Protein AF-A0A2T2U3K7-F1 (afdb_monomer_lite)

Radius of gyration: 23.57 Å; chains: 1; bounding box: 59×36×54 Å

Structure (mmCIF, N/CA/C/O backbone):
data_AF-A0A2T2U3K7-F1
#
_entry.id   AF-A0A2T2U3K7-F1
#
loop_
_atom_site.group_PDB
_atom_site.id
_atom_site.type_symbol
_atom_site.label_atom_id
_atom_site.label_alt_id
_atom_site.label_comp_id
_atom_site.label_asym_id
_atom_site.label_entity_id
_atom_site.label_seq_id
_atom_site.pdbx_PDB_ins_code
_atom_site.Cartn_x
_atom_site.Cartn_y
_atom_site.Cartn_z
_atom_site.occupancy
_atom_site.B_iso_or_equiv
_atom_site.auth_seq_id
_atom_site.auth_comp_id
_atom_site.auth_asym_id
_atom_site.auth_atom_id
_atom_site.pdbx_PDB_model_num
ATOM 1 N N . LEU A 1 1 ? -21.590 4.792 -16.150 1.00 39.44 1 LEU A N 1
ATOM 2 C CA . LEU A 1 1 ? -22.001 4.786 -17.575 1.00 39.44 1 LEU A CA 1
ATOM 3 C C . LEU A 1 1 ? -20.859 5.430 -18.351 1.00 39.44 1 LEU A C 1
ATOM 5 O O . LEU A 1 1 ? -20.299 6.386 -17.841 1.00 39.44 1 LEU A O 1
ATOM 9 N N . LEU A 1 2 ? -20.439 4.874 -19.490 1.00 31.14 2 LEU A N 1
ATOM 10 C CA . LEU A 1 2 ? -19.362 5.453 -20.307 1.00 31.14 2 LEU A CA 1
ATOM 11 C C . LEU A 1 2 ? -19.985 6.358 -21.372 1.00 31.14 2 LEU A C 1
ATOM 13 O O . LEU A 1 2 ? -20.880 5.914 -22.090 1.00 31.14 2 LEU A O 1
ATOM 17 N N . SER A 1 3 ? -19.507 7.597 -21.491 1.00 40.53 3 SER A N 1
ATOM 18 C CA . SER A 1 3 ? -19.791 8.446 -22.651 1.00 40.53 3 SER A CA 1
ATOM 19 C C . SER A 1 3 ? -18.485 8.772 -23.378 1.00 40.53 3 SER A C 1
ATOM 21 O O . SER A 1 3 ? -17.455 9.019 -22.753 1.00 40.53 3 SER A O 1
ATOM 23 N N . SER A 1 4 ? -18.510 8.705 -24.711 1.00 33.16 4 SER A N 1
ATOM 24 C CA . SER A 1 4 ? -17.343 8.919 -25.571 1.00 33.16 4 SER A CA 1
ATOM 25 C C . SER A 1 4 ? -17.514 10.179 -26.419 1.00 33.16 4 SER A C 1
ATOM 27 O O . SER A 1 4 ? -18.551 10.348 -27.066 1.00 33.16 4 SER A O 1
ATOM 29 N N . ARG A 1 5 ? -16.473 11.013 -26.509 1.00 38.94 5 ARG A N 1
ATOM 30 C CA . ARG A 1 5 ? -16.310 12.021 -27.570 1.00 38.94 5 ARG A CA 1
ATOM 31 C C . ARG A 1 5 ? -14.968 11.815 -28.264 1.00 38.94 5 ARG A C 1
ATOM 33 O O . ARG A 1 5 ? -13.942 11.672 -27.611 1.00 38.94 5 ARG A O 1
ATOM 40 N N . VAL A 1 6 ? -14.987 11.811 -29.594 1.00 35.97 6 VAL A N 1
ATOM 41 C CA . VAL A 1 6 ? -13.791 11.631 -30.429 1.00 35.97 6 VAL A CA 1
ATOM 42 C C . VAL A 1 6 ? -12.807 12.778 -30.165 1.00 35.97 6 VAL A C 1
ATOM 44 O O . VAL A 1 6 ? -13.170 13.942 -30.322 1.00 35.97 6 VAL A O 1
ATOM 47 N N . GLY A 1 7 ? -11.581 12.445 -29.748 1.00 44.53 7 GLY A N 1
ATOM 48 C CA . GLY A 1 7 ? -10.489 13.399 -29.496 1.00 44.53 7 GLY A CA 1
ATOM 49 C C . GLY A 1 7 ? -10.197 13.722 -28.024 1.00 44.53 7 GLY A C 1
ATOM 50 O O . GLY A 1 7 ? -9.258 14.460 -27.750 1.00 44.53 7 GLY A O 1
ATOM 51 N N . SER A 1 8 ? -10.944 13.160 -27.075 1.00 37.38 8 SER A N 1
ATOM 52 C CA . SER A 1 8 ? -10.652 13.240 -25.640 1.00 37.38 8 SER A CA 1
ATOM 53 C C . SER A 1 8 ? -10.907 11.864 -25.031 1.00 37.38 8 SER A C 1
ATOM 55 O O . SER A 1 8 ? -11.892 11.220 -25.382 1.00 37.38 8 SER A O 1
ATOM 57 N N . GLY A 1 9 ? -9.986 11.374 -24.204 1.00 35.88 9 GLY A N 1
ATOM 58 C CA . GLY A 1 9 ? -10.024 10.018 -23.655 1.00 35.88 9 GLY A CA 1
ATOM 59 C C . GLY A 1 9 ? -11.311 9.677 -22.891 1.00 35.88 9 GLY A C 1
ATOM 60 O O . GLY A 1 9 ? -12.146 10.528 -22.589 1.00 35.88 9 GLY A O 1
ATOM 61 N N . TYR A 1 10 ? -11.463 8.392 -22.575 1.00 39.34 10 TYR A N 1
ATOM 62 C CA . TYR A 1 10 ? -12.586 7.884 -21.794 1.00 39.34 10 TYR A CA 1
ATOM 63 C C . TYR A 1 10 ? -12.448 8.305 -20.325 1.00 39.34 10 TYR A C 1
ATOM 65 O O . TYR A 1 10 ? -11.472 7.945 -19.667 1.00 39.34 10 TYR A O 1
ATOM 73 N N . THR A 1 11 ? -13.444 9.020 -19.801 1.00 44.28 11 THR A N 1
ATOM 74 C CA . THR A 1 11 ? -13.561 9.312 -18.366 1.00 44.28 11 THR A CA 1
ATOM 75 C C . THR A 1 11 ? -14.591 8.369 -17.755 1.00 44.28 11 THR A C 1
ATOM 77 O O . THR A 1 11 ? -15.723 8.274 -18.232 1.00 44.28 11 THR A O 1
ATOM 80 N N . VAL A 1 12 ? -14.202 7.652 -16.701 1.00 44.38 12 VAL A N 1
ATOM 81 C CA . VAL A 1 12 ? -15.125 6.844 -15.897 1.00 44.38 12 VAL A CA 1
ATOM 82 C C . VAL A 1 12 ? -15.944 7.797 -15.030 1.00 44.38 12 VAL A C 1
ATOM 84 O O . VAL A 1 12 ? -15.390 8.465 -14.163 1.00 44.38 12 VAL A O 1
ATOM 87 N N . GLU A 1 13 ? -17.253 7.881 -15.271 1.00 41.88 13 GLU A N 1
ATOM 88 C CA . GLU A 1 13 ? -18.149 8.630 -14.388 1.00 41.88 13 GLU A CA 1
ATOM 89 C C . GLU A 1 13 ? -18.380 7.864 -13.082 1.00 41.88 13 GLU A C 1
ATOM 91 O O . GLU A 1 13 ? -18.865 6.726 -13.072 1.00 41.88 13 GLU A O 1
ATOM 96 N N . GLU A 1 14 ? -18.020 8.525 -11.987 1.00 40.66 14 GLU A N 1
ATOM 97 C CA . GLU A 1 14 ? -18.212 8.094 -10.610 1.00 40.66 14 GLU A CA 1
ATOM 98 C C . GLU A 1 14 ? -19.713 7.947 -10.304 1.00 40.66 14 GLU A C 1
ATOM 100 O O . GLU A 1 14 ? -20.532 8.801 -10.652 1.00 40.66 14 GLU A O 1
ATOM 105 N N . ARG A 1 15 ? -20.106 6.835 -9.670 1.00 39.78 15 ARG A N 1
ATOM 106 C CA . ARG A 1 15 ? -21.488 6.642 -9.211 1.00 39.78 15 ARG A CA 1
ATOM 107 C C . ARG A 1 15 ? -21.758 7.646 -8.092 1.00 39.78 15 ARG A C 1
ATOM 109 O O . ARG A 1 15 ? -21.197 7.519 -7.008 1.00 39.78 15 ARG A O 1
ATOM 116 N N . SER A 1 16 ? -22.647 8.603 -8.336 1.00 51.03 16 SER A N 1
ATOM 117 C CA . SER A 1 16 ? -23.146 9.489 -7.290 1.00 51.03 16 SER A CA 1
ATOM 118 C C . SER A 1 16 ? -23.824 8.660 -6.182 1.00 51.03 16 SER A C 1
ATOM 120 O O . SER A 1 16 ? -24.652 7.791 -6.479 1.00 51.03 16 SER A O 1
ATOM 122 N N . PRO A 1 17 ? -23.466 8.867 -4.902 1.00 53.91 17 PRO A N 1
ATOM 123 C CA . PRO A 1 17 ? -24.062 8.124 -3.800 1.00 53.91 17 PRO A CA 1
ATOM 124 C C . PRO A 1 17 ? -25.567 8.410 -3.698 1.00 53.91 17 PRO A C 1
ATOM 126 O O . PRO A 1 17 ? -26.014 9.542 -3.881 1.00 53.91 17 PRO A O 1
ATOM 129 N N . LEU A 1 18 ? -26.350 7.368 -3.398 1.00 59.97 18 LEU A N 1
ATOM 130 C CA . LEU A 1 18 ? -27.809 7.454 -3.272 1.00 59.97 18 LEU A CA 1
ATOM 131 C C . LEU A 1 18 ? -28.222 8.494 -2.217 1.00 59.97 18 LEU A C 1
ATOM 133 O O . LEU A 1 18 ? -27.598 8.620 -1.154 1.00 59.97 18 LEU A O 1
ATOM 137 N N . ALA A 1 19 ? -29.324 9.197 -2.481 1.00 76.12 19 ALA A N 1
ATOM 138 C CA . ALA A 1 19 ? -29.905 10.148 -1.540 1.00 76.12 19 ALA A CA 1
ATOM 139 C C . ALA A 1 19 ? -30.237 9.467 -0.198 1.00 76.12 19 ALA A C 1
ATOM 141 O O . ALA A 1 19 ? -30.575 8.284 -0.148 1.00 76.12 19 ALA A O 1
ATOM 142 N N . LYS A 1 20 ? -30.155 10.217 0.912 1.00 73.44 20 LYS A N 1
ATOM 143 C CA . LYS A 1 20 ? -30.368 9.692 2.277 1.00 73.44 20 LYS A CA 1
ATOM 144 C C . LYS A 1 20 ? -31.666 8.888 2.397 1.00 73.44 20 LYS A C 1
ATOM 146 O O . LYS A 1 20 ? -31.631 7.785 2.926 1.00 73.44 20 LYS A O 1
ATOM 151 N N . SER A 1 21 ? -32.774 9.410 1.879 1.00 77.56 21 SER A N 1
ATOM 152 C CA . SER A 1 21 ? -34.079 8.744 1.949 1.00 77.56 21 SER A CA 1
ATOM 153 C C . SER A 1 21 ? -34.074 7.377 1.260 1.00 77.56 21 SER A C 1
ATOM 155 O O . SER A 1 21 ? -34.560 6.408 1.829 1.00 77.56 21 SER A O 1
ATOM 157 N N . GLU A 1 22 ? -33.437 7.274 0.093 1.00 75.25 22 GLU A N 1
ATOM 158 C CA . GLU A 1 22 ? -33.348 6.017 -0.655 1.00 75.25 22 GLU A CA 1
ATOM 159 C C . GLU A 1 22 ? -32.426 4.999 0.035 1.00 75.25 22 GLU A C 1
ATOM 161 O O . GLU A 1 22 ? -32.715 3.802 0.056 1.00 75.25 22 GLU A O 1
ATOM 166 N N . ARG A 1 23 ? -31.340 5.461 0.669 1.00 78.81 23 ARG A N 1
ATOM 167 C CA . ARG A 1 23 ? -30.484 4.595 1.497 1.00 78.81 23 ARG A CA 1
ATOM 168 C C . ARG A 1 23 ? -31.236 4.034 2.701 1.00 78.81 23 ARG A C 1
ATOM 170 O O . ARG A 1 23 ? -31.120 2.844 2.976 1.00 78.81 23 ARG A O 1
ATOM 177 N N . MET A 1 24 ? -32.016 4.869 3.386 1.00 84.50 24 MET A N 1
ATOM 178 C CA . MET A 1 24 ? -32.804 4.446 4.546 1.00 84.50 24 MET A CA 1
ATOM 179 C C . MET A 1 24 ? -33.891 3.441 4.161 1.00 84.50 24 MET A C 1
ATOM 181 O O . MET A 1 24 ? -34.082 2.456 4.865 1.00 84.50 24 MET A O 1
ATOM 185 N N . GLU A 1 25 ? -34.564 3.648 3.030 1.00 86.50 25 GLU A N 1
ATOM 186 C CA . GLU A 1 25 ? -35.597 2.732 2.540 1.00 86.50 25 GLU A CA 1
ATOM 187 C C . GLU A 1 25 ? -35.020 1.362 2.157 1.00 86.50 25 GLU A C 1
ATOM 189 O O . GLU A 1 25 ? -35.552 0.324 2.556 1.00 86.50 25 GLU A O 1
ATOM 194 N N . ARG A 1 26 ? -33.887 1.341 1.442 1.00 80.56 26 ARG A N 1
ATOM 195 C CA . ARG A 1 26 ? -33.188 0.089 1.113 1.00 80.56 26 ARG A CA 1
ATOM 196 C C . ARG A 1 26 ? -32.667 -0.617 2.363 1.00 80.56 26 ARG A C 1
ATOM 198 O O . ARG A 1 26 ? -32.812 -1.829 2.467 1.00 80.56 26 ARG A O 1
ATOM 205 N N . GLY A 1 27 ? -32.115 0.132 3.318 1.00 80.44 27 GLY A N 1
ATOM 206 C CA . GLY A 1 27 ? -31.658 -0.414 4.597 1.00 80.44 27 GLY A CA 1
ATOM 207 C C . GLY A 1 27 ? -32.798 -1.046 5.394 1.00 80.44 27 GLY A C 1
ATOM 208 O O . GLY A 1 27 ? -32.672 -2.179 5.848 1.00 80.44 27 GLY A O 1
ATOM 209 N N . ALA A 1 28 ? -33.944 -0.367 5.487 1.00 87.81 28 ALA A N 1
ATOM 210 C CA . ALA A 1 28 ? -35.126 -0.893 6.165 1.00 87.81 28 ALA A CA 1
ATOM 211 C C . ALA A 1 28 ? -35.635 -2.193 5.526 1.00 87.81 28 ALA A C 1
ATOM 213 O O . ALA A 1 28 ? -36.047 -3.103 6.243 1.00 87.81 28 ALA A O 1
ATOM 214 N N . ARG A 1 29 ? -35.569 -2.308 4.192 1.00 89.62 29 ARG A N 1
ATOM 215 C CA . ARG A 1 29 ? -35.938 -3.543 3.489 1.00 89.62 29 ARG A CA 1
ATOM 216 C C . ARG A 1 29 ? -35.023 -4.707 3.865 1.00 89.62 29 ARG A C 1
ATOM 218 O O . ARG A 1 29 ? -35.532 -5.764 4.214 1.00 89.62 29 ARG A O 1
ATOM 225 N N . VAL A 1 30 ? -33.708 -4.492 3.857 1.00 88.19 30 VAL A N 1
ATOM 226 C CA . VAL A 1 30 ? -32.730 -5.522 4.247 1.00 88.19 30 VAL A CA 1
ATOM 227 C C . VAL A 1 30 ? -32.950 -5.956 5.694 1.00 88.19 30 VAL A C 1
ATOM 229 O O . VAL A 1 30 ? -33.031 -7.146 5.966 1.00 88.19 30 VAL A O 1
ATOM 232 N N . VAL A 1 31 ? -33.128 -5.006 6.619 1.00 88.69 31 VAL A N 1
ATOM 233 C CA . VAL A 1 31 ? -33.411 -5.322 8.029 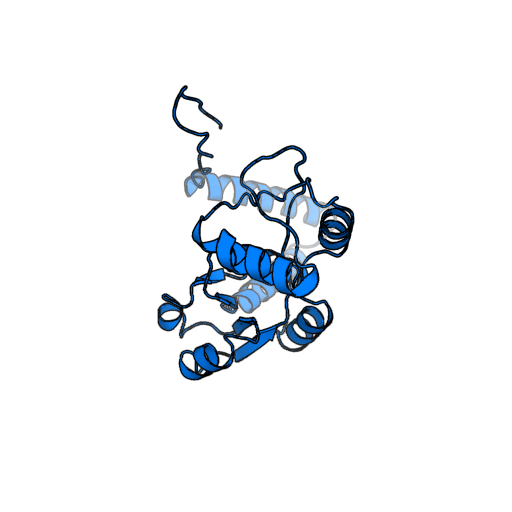1.00 88.69 31 VAL A CA 1
ATOM 234 C C . VAL A 1 31 ? -34.693 -6.143 8.163 1.00 88.69 31 VAL A C 1
ATOM 236 O O . VAL A 1 31 ? -34.718 -7.115 8.911 1.00 88.69 31 VAL A O 1
ATOM 239 N N . ASN A 1 32 ? -35.748 -5.793 7.424 1.00 90.19 32 ASN A N 1
ATOM 240 C CA . ASN A 1 32 ? -37.011 -6.524 7.460 1.00 90.19 32 ASN A CA 1
ATOM 241 C C . ASN A 1 32 ? -36.871 -7.962 6.932 1.00 90.19 32 ASN A C 1
ATOM 243 O O . ASN A 1 32 ? -37.349 -8.891 7.577 1.00 90.19 32 ASN A O 1
ATOM 247 N N . GLU A 1 33 ? -36.189 -8.151 5.800 1.00 92.12 33 GLU A N 1
ATOM 248 C CA . GLU A 1 33 ? -35.922 -9.476 5.226 1.00 92.12 33 GLU A CA 1
ATOM 249 C C . GLU A 1 33 ? -35.107 -10.345 6.192 1.00 92.12 33 GLU A C 1
ATOM 251 O O . GLU A 1 33 ? -35.466 -11.496 6.443 1.00 92.12 33 GLU A O 1
ATOM 256 N N . THR A 1 34 ? -34.067 -9.780 6.806 1.00 91.12 34 THR A N 1
ATOM 257 C CA . THR A 1 34 ? -33.254 -10.477 7.809 1.00 91.12 34 THR A CA 1
ATOM 258 C C . THR A 1 34 ? -34.074 -10.841 9.047 1.00 91.12 34 THR A C 1
ATOM 260 O O . THR A 1 34 ? -33.996 -11.973 9.513 1.00 91.12 34 THR A O 1
ATOM 263 N N . LEU A 1 35 ? -34.915 -9.935 9.561 1.00 89.94 35 LEU A N 1
ATOM 264 C CA . LEU A 1 35 ? -35.801 -10.233 10.695 1.00 89.94 35 LEU A CA 1
ATOM 265 C C . LEU A 1 35 ? -36.747 -11.398 10.381 1.00 89.94 35 LEU A C 1
ATOM 267 O O . LEU A 1 35 ? -36.896 -12.299 11.202 1.00 89.94 35 LEU A O 1
ATOM 271 N N . GLN A 1 36 ? -37.336 -11.433 9.182 1.00 91.50 36 GLN A N 1
ATOM 272 C CA . GLN A 1 36 ? -38.189 -12.549 8.762 1.00 91.50 36 GLN A CA 1
ATOM 273 C C . GLN A 1 36 ? -37.421 -13.876 8.702 1.00 91.50 36 GLN A C 1
ATOM 275 O O . GLN A 1 36 ? -37.960 -14.911 9.093 1.00 91.50 36 GLN A O 1
ATOM 280 N N . GLN A 1 37 ? -36.165 -13.857 8.251 1.00 91.88 37 GLN A N 1
ATOM 281 C CA . GLN A 1 37 ? -35.310 -15.047 8.234 1.00 91.88 37 GLN A CA 1
ATOM 282 C C . GLN A 1 37 ? -34.981 -15.537 9.648 1.00 91.88 37 GLN A C 1
ATOM 284 O O . GLN A 1 37 ? -35.078 -16.733 9.904 1.00 91.88 37 GLN A O 1
ATOM 289 N N . LEU A 1 38 ? -34.651 -14.633 10.574 1.00 90.88 38 LEU A N 1
ATOM 290 C CA . LEU A 1 38 ? -34.355 -14.978 11.969 1.00 90.88 38 LEU A CA 1
ATOM 291 C C . LEU A 1 38 ? -35.581 -15.568 12.680 1.00 90.88 38 LEU A C 1
ATOM 293 O O . LEU A 1 38 ? -35.478 -16.605 13.333 1.00 90.88 38 LEU A O 1
ATOM 297 N N . VAL A 1 39 ? -36.762 -14.982 12.472 1.00 90.56 39 VAL A N 1
ATOM 298 C CA . VAL A 1 39 ? -38.032 -15.555 12.951 1.00 90.56 39 VAL A CA 1
ATOM 299 C C . VAL A 1 39 ? -38.272 -16.937 12.330 1.00 90.56 39 VAL A C 1
ATOM 301 O O . VAL A 1 39 ? -38.680 -17.866 13.023 1.00 90.56 39 VAL A O 1
ATOM 304 N N . GLY A 1 40 ? -37.964 -17.111 11.041 1.00 91.25 40 GLY A N 1
ATOM 305 C CA . GLY A 1 40 ? -38.043 -18.400 10.347 1.00 91.25 40 GLY A CA 1
ATOM 306 C C . GLY A 1 40 ? -37.099 -19.476 10.901 1.00 91.25 40 GLY A C 1
ATOM 307 O O . GLY A 1 40 ? -37.391 -20.663 10.767 1.00 91.25 40 GLY A O 1
ATOM 308 N N . LEU A 1 41 ? -36.007 -19.078 11.561 1.00 91.88 41 LEU A N 1
ATOM 309 C CA . LEU A 1 41 ? -35.089 -19.968 12.281 1.00 91.88 41 LEU A CA 1
ATOM 310 C C . LEU A 1 41 ? -35.576 -20.322 13.697 1.00 91.88 41 LEU A C 1
ATOM 312 O O . LEU A 1 41 ? -34.945 -21.135 14.368 1.00 91.88 41 LEU A O 1
ATOM 316 N N . GLY A 1 42 ? -36.702 -19.756 14.142 1.00 90.75 42 GLY A N 1
ATOM 317 C CA . GLY A 1 42 ? -37.295 -20.025 15.452 1.00 90.75 42 GLY A CA 1
ATOM 318 C C . GLY A 1 42 ? -36.698 -19.209 16.600 1.00 90.75 42 GLY A C 1
ATOM 319 O O . GLY A 1 42 ? -36.920 -19.569 17.753 1.00 90.75 42 GLY A O 1
ATOM 320 N N . LEU A 1 43 ? -35.959 -18.134 16.302 1.00 92.62 43 LEU A N 1
ATOM 321 C CA . LEU A 1 43 ? -35.431 -17.222 17.317 1.00 92.62 43 LEU A CA 1
ATOM 322 C C . LEU A 1 43 ? -36.566 -16.419 17.963 1.00 92.62 43 LEU A C 1
ATOM 324 O O . LEU A 1 43 ? -37.455 -15.910 17.277 1.00 92.62 43 LEU A O 1
ATOM 328 N N . SER A 1 44 ? -36.516 -16.285 19.285 1.00 93.75 44 SER A N 1
ATOM 329 C CA . SER A 1 44 ? -37.399 -15.399 20.043 1.00 93.75 44 SER A CA 1
ATOM 330 C C . SER A 1 44 ? -36.973 -13.934 19.926 1.00 93.75 44 SER A C 1
ATOM 332 O O . SER A 1 44 ? -35.811 -13.633 19.654 1.00 93.75 44 SER A O 1
ATOM 334 N N . ASP A 1 45 ? -37.895 -13.010 20.203 1.00 90.44 45 ASP A N 1
ATOM 335 C CA . ASP A 1 45 ? -37.622 -11.566 20.152 1.00 90.44 45 ASP A CA 1
ATOM 336 C C . ASP A 1 45 ? -36.410 -11.162 21.013 1.00 90.44 45 ASP A C 1
ATOM 338 O O . ASP A 1 45 ? -35.599 -10.344 20.588 1.00 90.44 45 ASP A O 1
ATOM 342 N N . ALA A 1 46 ? -36.236 -11.788 22.185 1.00 91.94 46 ALA A N 1
ATOM 343 C CA . ALA A 1 46 ? -35.106 -11.527 23.078 1.00 91.94 46 ALA A CA 1
ATOM 344 C C . ALA A 1 46 ? -33.765 -12.045 22.523 1.00 91.94 46 ALA A C 1
ATOM 346 O O . ALA A 1 46 ? -32.728 -11.411 22.711 1.00 91.94 46 ALA A O 1
ATOM 347 N N . GLU A 1 47 ? -33.763 -13.184 21.823 1.00 89.50 47 GLU A N 1
ATOM 348 C CA . GLU A 1 47 ? -32.560 -13.715 21.167 1.00 89.50 47 GLU A CA 1
ATOM 349 C C . GLU A 1 47 ? -32.190 -12.880 19.939 1.00 89.50 47 GLU A C 1
ATOM 351 O O . GLU A 1 47 ? -31.012 -12.605 19.713 1.00 89.50 47 GLU A O 1
ATOM 356 N N . ILE A 1 48 ? -33.190 -12.422 19.181 1.00 91.38 48 ILE A N 1
ATOM 357 C CA . ILE A 1 48 ? -32.995 -11.486 18.071 1.00 91.38 48 ILE A CA 1
ATOM 358 C C . ILE A 1 48 ? -32.397 -10.180 18.604 1.00 91.38 48 ILE A C 1
ATOM 360 O O . ILE A 1 48 ? -31.377 -9.730 18.089 1.00 91.38 48 ILE A O 1
ATOM 364 N N . GLU A 1 49 ? -32.970 -9.594 19.655 1.00 90.69 49 GLU A N 1
ATOM 365 C CA . GLU A 1 49 ? -32.450 -8.371 20.278 1.00 90.69 49 GLU A CA 1
ATOM 366 C C . GLU A 1 49 ? -31.014 -8.554 20.790 1.00 90.69 49 GLU A C 1
ATOM 368 O O . GLU A 1 49 ? -30.157 -7.711 20.522 1.00 90.69 49 GLU A O 1
ATOM 373 N N . SER A 1 50 ? -30.713 -9.685 21.436 1.00 89.38 50 SER A N 1
ATOM 374 C CA . SER A 1 50 ? -29.354 -10.019 21.878 1.00 89.38 50 SER A CA 1
ATOM 375 C C . SER A 1 50 ? -28.367 -10.105 20.710 1.00 89.38 50 SER A C 1
ATOM 377 O O . SER A 1 50 ? -27.265 -9.569 20.809 1.00 89.38 50 SER A O 1
ATOM 379 N N . LEU A 1 51 ? -28.749 -10.735 19.594 1.00 87.69 51 LEU A N 1
ATOM 380 C CA . LEU A 1 51 ? -27.913 -10.814 18.392 1.00 87.69 51 LEU A CA 1
ATOM 381 C C . LEU A 1 51 ? -27.689 -9.432 17.775 1.00 87.69 51 LEU A C 1
ATOM 383 O O . LEU A 1 51 ? -26.565 -9.101 17.406 1.00 87.69 51 LEU A O 1
ATOM 387 N N . PHE A 1 52 ? -28.727 -8.597 17.691 1.00 87.06 52 PHE A N 1
ATOM 388 C CA . PHE A 1 52 ? -28.584 -7.220 17.214 1.00 87.06 52 PHE A CA 1
ATOM 389 C C . PHE A 1 52 ? -27.649 -6.410 18.109 1.00 87.06 52 PHE A C 1
ATOM 391 O O . PHE A 1 52 ? -26.813 -5.672 17.592 1.00 87.06 52 PHE A O 1
ATOM 398 N N . GLN A 1 53 ? -27.745 -6.571 19.429 1.00 85.31 53 GLN A N 1
ATOM 399 C CA . GLN A 1 53 ? -26.880 -5.882 20.377 1.00 85.31 53 GLN A CA 1
ATOM 400 C C . GLN A 1 53 ? -25.427 -6.366 20.290 1.00 85.31 53 GLN A C 1
ATOM 402 O O . GLN A 1 53 ? -24.506 -5.554 20.363 1.00 85.31 53 GLN A O 1
ATOM 407 N N . GLU A 1 54 ? -25.201 -7.664 20.091 1.00 80.38 54 GLU A N 1
ATOM 408 C CA . GLU A 1 54 ? -23.869 -8.231 19.865 1.00 80.38 54 GLU A CA 1
ATOM 409 C C . GLU A 1 54 ? -23.253 -7.704 18.561 1.00 80.38 54 GLU A C 1
ATOM 411 O O . GLU A 1 54 ? -22.125 -7.214 18.566 1.00 80.38 54 GLU A O 1
ATOM 416 N N . GLN A 1 55 ? -24.013 -7.698 17.461 1.00 78.88 55 GLN A N 1
ATOM 417 C CA . GLN A 1 55 ? -23.554 -7.135 16.188 1.00 78.88 55 GLN A CA 1
ATOM 418 C C . GLN A 1 55 ? -23.320 -5.620 16.278 1.00 78.88 55 GLN A C 1
ATOM 420 O O . GLN A 1 55 ? -22.331 -5.123 15.745 1.00 78.88 55 GLN A O 1
ATOM 425 N N . ALA A 1 56 ? -24.170 -4.879 16.993 1.00 76.19 56 ALA A N 1
ATOM 426 C CA . ALA A 1 56 ? -23.967 -3.455 17.256 1.00 76.19 56 ALA A CA 1
ATOM 427 C C . ALA A 1 56 ? -22.708 -3.208 18.097 1.00 76.19 56 ALA A C 1
ATOM 429 O O . ALA A 1 56 ? -21.944 -2.300 17.799 1.00 76.19 56 ALA A O 1
ATOM 430 N N . THR A 1 57 ? -22.435 -4.066 19.082 1.00 69.88 57 THR A N 1
ATOM 431 C CA . THR A 1 57 ? -21.213 -3.996 19.890 1.00 69.88 57 THR A CA 1
ATOM 432 C C . THR A 1 57 ? -19.971 -4.269 19.038 1.00 69.88 57 THR A C 1
ATOM 434 O O . THR A 1 57 ? -18.974 -3.567 19.189 1.00 69.88 57 THR A O 1
ATOM 437 N N . LEU A 1 58 ? -20.014 -5.230 18.109 1.00 62.25 58 LEU A N 1
ATOM 438 C CA . LEU A 1 58 ? -18.927 -5.460 17.146 1.00 62.25 58 LEU A CA 1
ATOM 439 C C . LEU A 1 58 ? -18.706 -4.244 16.233 1.00 62.25 58 LEU A C 1
ATOM 441 O O . LEU A 1 58 ? -17.563 -3.878 15.967 1.00 62.25 58 LEU A O 1
ATOM 445 N N . LEU A 1 59 ? -19.782 -3.583 15.803 1.00 63.72 59 LEU A N 1
ATOM 446 C CA . LEU A 1 59 ? -19.711 -2.349 15.016 1.00 63.72 59 LEU A CA 1
ATOM 447 C C . LEU A 1 59 ? -19.176 -1.158 15.832 1.00 63.72 59 LEU A C 1
ATOM 449 O O . LEU A 1 59 ? -18.417 -0.354 15.296 1.00 63.72 59 LEU A O 1
ATOM 453 N N . ASP A 1 60 ? -19.501 -1.068 17.122 1.00 53.88 60 ASP A N 1
ATOM 454 C CA . ASP A 1 60 ? -18.981 -0.034 18.025 1.00 53.88 60 ASP A CA 1
ATOM 455 C C . ASP A 1 60 ? -17.483 -0.230 18.319 1.00 53.88 60 ASP A C 1
ATOM 457 O O . ASP A 1 60 ? -16.729 0.743 18.369 1.00 53.88 60 ASP A O 1
ATOM 461 N N . HIS A 1 61 ? -17.010 -1.477 18.443 1.00 52.66 61 HIS A N 1
ATOM 462 C CA . HIS A 1 61 ? -15.574 -1.780 18.566 1.00 52.66 61 HIS A CA 1
ATOM 463 C C . HIS A 1 61 ? -14.811 -1.584 17.245 1.00 52.66 61 HIS A C 1
ATOM 465 O O . HIS A 1 61 ? -13.613 -1.310 17.271 1.00 52.66 61 HIS A O 1
ATOM 471 N N . ALA A 1 62 ? -15.497 -1.638 16.099 1.00 49.03 62 ALA A N 1
ATOM 472 C CA . ALA A 1 62 ? -14.957 -1.217 14.806 1.00 49.03 62 ALA A CA 1
ATOM 473 C C . ALA A 1 62 ? -14.868 0.322 14.653 1.00 49.03 62 ALA A C 1
ATOM 475 O O . ALA A 1 62 ? -14.328 0.814 13.665 1.00 49.03 62 ALA A O 1
ATOM 476 N N . GLY A 1 63 ? -15.357 1.100 15.630 1.00 46.97 63 GLY A N 1
ATOM 477 C CA . GLY A 1 63 ? -15.433 2.567 15.596 1.00 46.97 63 GLY A CA 1
ATOM 478 C C . GLY A 1 63 ? -14.107 3.329 15.740 1.00 46.97 63 GLY A C 1
ATOM 479 O O . GLY A 1 63 ? -14.103 4.557 15.660 1.00 46.97 63 GLY A O 1
ATOM 480 N N . LEU A 1 64 ? -12.980 2.637 15.919 1.00 53.88 64 LEU A N 1
ATOM 481 C CA . LEU A 1 64 ? -11.633 3.198 15.770 1.00 53.88 64 LEU A CA 1
ATOM 482 C C . LEU A 1 64 ? -10.952 2.509 14.583 1.00 53.88 64 LEU A C 1
ATOM 484 O O . LEU A 1 64 ? -9.971 1.784 14.755 1.00 53.88 64 LEU A O 1
ATOM 488 N N . GLU A 1 65 ? -11.495 2.690 13.373 1.00 68.06 65 GLU A N 1
ATOM 489 C CA . GLU A 1 65 ? -10.765 2.320 12.159 1.00 68.06 65 GLU A CA 1
ATOM 490 C C . GLU A 1 65 ? -9.427 3.054 12.179 1.00 68.06 65 GLU A C 1
ATOM 492 O O . GLU A 1 65 ? -9.360 4.281 12.070 1.00 68.06 65 GLU A O 1
ATOM 497 N N . ARG A 1 66 ? -8.356 2.283 12.366 1.00 82.31 66 ARG A N 1
ATOM 498 C CA . ARG A 1 66 ? -7.009 2.825 12.338 1.00 82.31 66 ARG A CA 1
ATOM 499 C C . ARG A 1 66 ? -6.759 3.429 10.966 1.00 82.31 66 ARG A C 1
ATOM 501 O O . ARG A 1 66 ? -7.088 2.836 9.939 1.00 82.31 66 ARG A O 1
ATOM 508 N N . LYS A 1 67 ? -6.152 4.604 10.935 1.00 91.69 67 LYS A N 1
ATOM 509 C CA . LYS A 1 67 ? -5.732 5.266 9.710 1.00 91.69 67 LYS A CA 1
ATOM 510 C C . LYS A 1 67 ? -4.405 4.664 9.256 1.00 91.69 67 LYS A C 1
ATOM 512 O O . LYS A 1 67 ? -3.347 4.998 9.786 1.00 91.69 67 LYS A O 1
ATOM 517 N N . LEU A 1 68 ? -4.476 3.780 8.262 1.00 95.25 68 LEU A N 1
ATOM 518 C CA . LEU A 1 68 ? -3.320 3.161 7.613 1.00 95.25 68 LEU A CA 1
ATOM 519 C C . LEU A 1 68 ? -2.951 3.951 6.352 1.00 95.25 68 LEU A C 1
ATOM 521 O O . LEU A 1 68 ? -3.813 4.226 5.510 1.00 95.25 68 LEU A O 1
ATOM 525 N N . ILE A 1 69 ? -1.672 4.285 6.188 1.00 97.38 69 ILE A N 1
ATOM 526 C CA . ILE A 1 69 ? -1.164 4.970 4.993 1.00 97.38 69 ILE A CA 1
ATOM 527 C C . ILE A 1 69 ? 0.013 4.215 4.365 1.00 97.38 69 ILE A C 1
ATOM 529 O O . ILE A 1 69 ? 0.817 3.604 5.062 1.00 97.38 69 ILE A O 1
ATOM 533 N N . THR A 1 70 ? 0.152 4.298 3.044 1.00 98.00 70 THR A N 1
ATOM 534 C CA . THR A 1 70 ? 1.384 3.935 2.329 1.00 98.00 70 THR A CA 1
ATOM 535 C C . THR A 1 70 ? 2.041 5.204 1.818 1.00 98.00 70 THR A C 1
ATOM 537 O O . THR A 1 70 ? 1.391 5.989 1.130 1.00 98.00 70 THR A O 1
ATOM 540 N N . VAL A 1 71 ? 3.321 5.401 2.128 1.00 97.94 71 VAL A N 1
ATOM 541 C CA . VAL A 1 71 ? 4.051 6.632 1.824 1.00 97.94 71 VAL A CA 1
ATOM 542 C C . VAL A 1 71 ? 5.203 6.359 0.862 1.00 97.94 71 VAL A C 1
ATOM 544 O O . VAL A 1 71 ? 6.005 5.454 1.076 1.00 97.94 71 VAL A O 1
ATOM 547 N N . GLY A 1 72 ? 5.311 7.168 -0.189 1.00 96.38 72 GLY A N 1
ATOM 548 C CA . GLY A 1 72 ? 6.411 7.091 -1.152 1.00 96.38 72 GLY A CA 1
ATOM 549 C C . GLY A 1 72 ? 6.389 8.240 -2.166 1.00 96.38 72 GLY A C 1
ATOM 550 O O . GLY A 1 72 ? 5.487 9.078 -2.130 1.00 96.38 72 GLY A O 1
ATOM 551 N N . PRO A 1 73 ? 7.392 8.358 -3.045 1.00 92.88 73 PRO A N 1
ATOM 552 C CA . PRO A 1 73 ? 7.546 9.524 -3.923 1.00 92.88 73 PRO A CA 1
ATOM 553 C C . PRO A 1 73 ? 6.556 9.581 -5.093 1.00 92.88 73 PRO A C 1
ATOM 555 O O . PRO A 1 73 ? 6.283 10.674 -5.581 1.00 92.88 73 PRO A O 1
ATOM 558 N N . HIS A 1 74 ? 6.033 8.436 -5.545 1.00 93.69 74 HIS A N 1
ATOM 559 C CA . HIS A 1 74 ? 5.270 8.330 -6.792 1.00 93.69 74 HIS A CA 1
ATOM 560 C C . HIS A 1 74 ? 3.862 7.795 -6.539 1.00 93.69 74 HIS A C 1
ATOM 562 O O . HIS A 1 74 ? 3.698 6.677 -6.050 1.00 93.69 74 HIS A O 1
ATOM 568 N N . ASP A 1 75 ? 2.843 8.563 -6.931 1.00 90.69 75 ASP A N 1
ATOM 569 C CA . ASP A 1 75 ? 1.432 8.239 -6.677 1.00 90.69 75 ASP A CA 1
ATOM 570 C C . ASP A 1 75 ? 1.012 6.880 -7.252 1.00 90.69 75 ASP A C 1
ATOM 572 O O . ASP A 1 75 ? 0.215 6.161 -6.646 1.00 90.69 75 ASP A O 1
ATOM 576 N N . GLU A 1 76 ? 1.535 6.521 -8.426 1.00 89.50 76 GLU A N 1
ATOM 577 C CA . GLU A 1 76 ? 1.239 5.241 -9.071 1.00 89.50 76 GLU A CA 1
ATOM 578 C C . GLU A 1 76 ? 1.750 4.065 -8.242 1.00 89.50 76 GLU A C 1
ATOM 580 O O . GLU A 1 76 ? 0.976 3.169 -7.907 1.00 89.50 76 GLU A O 1
ATOM 585 N N . LEU A 1 77 ? 3.025 4.112 -7.842 1.00 93.31 77 LEU A N 1
ATOM 586 C CA . LEU A 1 77 ? 3.663 3.055 -7.056 1.00 93.31 77 LEU A CA 1
ATOM 587 C C . LEU A 1 77 ? 3.054 2.951 -5.659 1.00 93.31 77 LEU A C 1
ATOM 589 O O . LEU A 1 77 ? 2.805 1.846 -5.177 1.00 93.31 77 LEU A O 1
ATOM 593 N N . ASN A 1 78 ? 2.755 4.092 -5.034 1.00 95.25 78 ASN A N 1
ATOM 594 C CA . ASN A 1 78 ? 2.101 4.135 -3.729 1.00 95.25 78 ASN A CA 1
ATOM 595 C C . ASN A 1 78 ? 0.746 3.432 -3.779 1.00 95.25 78 ASN A C 1
ATOM 597 O O . ASN A 1 78 ? 0.439 2.642 -2.892 1.00 95.25 78 ASN A O 1
ATOM 601 N N . ARG A 1 79 ? -0.048 3.678 -4.830 1.00 94.75 79 ARG A N 1
ATOM 602 C CA . ARG A 1 79 ? -1.348 3.023 -5.020 1.00 94.75 79 ARG A CA 1
ATOM 603 C C . ARG A 1 79 ? -1.198 1.518 -5.218 1.00 94.75 79 ARG A C 1
ATOM 605 O O . ARG A 1 79 ? -1.903 0.758 -4.572 1.00 94.75 79 ARG A O 1
ATOM 612 N N . MET A 1 80 ? -0.240 1.086 -6.036 1.00 93.88 80 MET A N 1
ATOM 613 C CA . MET A 1 80 ? 0.022 -0.342 -6.261 1.00 93.88 80 MET A CA 1
ATOM 614 C C . MET A 1 80 ? 0.418 -1.071 -4.973 1.00 93.88 80 MET A C 1
ATOM 616 O O . MET A 1 80 ? -0.014 -2.202 -4.751 1.00 93.88 80 MET A O 1
ATOM 620 N N . CYS A 1 81 ? 1.233 -0.437 -4.126 1.00 95.62 81 CYS A N 1
ATOM 621 C CA . CYS A 1 81 ? 1.631 -0.999 -2.837 1.00 95.62 81 CYS A CA 1
ATOM 622 C C . CYS A 1 81 ? 0.468 -0.984 -1.834 1.00 95.62 81 CYS A C 1
ATOM 624 O O . CYS A 1 81 ? 0.241 -1.987 -1.163 1.00 95.62 81 CYS A O 1
ATOM 626 N N . ALA A 1 82 ? -0.296 0.113 -1.771 1.00 96.19 82 ALA A N 1
ATOM 627 C CA . ALA A 1 82 ? -1.468 0.239 -0.908 1.00 96.19 82 ALA A CA 1
ATOM 628 C C . ALA A 1 82 ? -2.542 -0.809 -1.239 1.00 96.19 82 ALA A C 1
ATOM 630 O O . ALA A 1 82 ? -3.090 -1.416 -0.326 1.00 96.19 82 ALA A O 1
ATOM 631 N N . ASP A 1 83 ? -2.791 -1.083 -2.523 1.00 94.88 83 ASP A N 1
ATOM 632 C CA . ASP A 1 83 ? -3.743 -2.111 -2.955 1.00 94.88 83 ASP A CA 1
ATOM 633 C C . ASP A 1 83 ? -3.301 -3.517 -2.508 1.00 94.88 83 ASP A C 1
ATOM 635 O O . ASP A 1 83 ? -4.116 -4.313 -2.036 1.00 94.88 83 ASP A O 1
ATOM 639 N N . GLN A 1 84 ? -2.006 -3.832 -2.628 1.00 95.06 84 GLN A N 1
ATOM 640 C CA . GLN A 1 84 ? -1.451 -5.130 -2.222 1.00 95.06 84 GLN A CA 1
ATOM 641 C C . GLN A 1 84 ? -1.481 -5.324 -0.711 1.00 95.06 84 GLN A C 1
ATOM 643 O O . GLN A 1 84 ? -1.999 -6.331 -0.230 1.00 95.06 84 GLN A O 1
ATOM 648 N N . LEU A 1 85 ? -0.961 -4.347 0.032 1.00 94.12 85 LEU A N 1
ATOM 649 C CA . LEU A 1 85 ? -0.979 -4.362 1.490 1.00 94.12 85 LEU A CA 1
ATOM 650 C C . LEU A 1 85 ? -2.422 -4.369 2.007 1.00 94.12 85 LEU A C 1
ATOM 652 O O . LEU A 1 85 ? -2.742 -5.130 2.909 1.00 94.12 85 LEU A O 1
ATOM 656 N N . GLY A 1 86 ? -3.319 -3.591 1.399 1.00 90.44 86 GLY A N 1
ATOM 657 C CA . GLY A 1 86 ? -4.722 -3.531 1.797 1.00 90.44 86 GLY A CA 1
ATOM 658 C C . GLY A 1 86 ? -5.454 -4.847 1.553 1.00 90.44 86 GLY A C 1
ATOM 659 O O . GLY A 1 86 ? -6.234 -5.287 2.395 1.00 90.44 86 GLY A O 1
ATOM 660 N N . THR A 1 87 ? -5.139 -5.529 0.448 1.00 89.88 87 THR A N 1
ATOM 661 C CA . THR A 1 87 ? -5.647 -6.881 0.171 1.00 89.88 87 THR A CA 1
ATOM 662 C C . THR A 1 87 ? -5.134 -7.889 1.199 1.00 89.88 87 THR A C 1
ATOM 664 O O . THR A 1 87 ? -5.921 -8.676 1.719 1.00 89.88 87 THR A O 1
ATOM 667 N N . ALA A 1 88 ? -3.836 -7.860 1.512 1.00 88.31 88 ALA A N 1
ATOM 668 C CA . ALA A 1 88 ? -3.224 -8.790 2.460 1.00 88.31 88 ALA A CA 1
ATOM 669 C C . ALA A 1 88 ? -3.732 -8.588 3.897 1.00 88.31 88 ALA A C 1
ATOM 671 O O . ALA A 1 88 ? -4.043 -9.557 4.582 1.00 88.31 88 ALA A O 1
ATOM 672 N N . LEU A 1 89 ? -3.870 -7.333 4.327 1.00 86.94 89 LEU A N 1
ATOM 673 C CA . LEU A 1 89 ? -4.338 -6.963 5.665 1.00 86.94 89 LEU A CA 1
ATOM 674 C C . LEU A 1 89 ? -5.865 -6.928 5.790 1.00 86.94 89 LEU A C 1
ATOM 676 O O . LEU A 1 89 ? -6.373 -6.729 6.889 1.00 86.94 89 LEU A O 1
ATOM 680 N N . GLN A 1 90 ? -6.593 -7.067 4.677 1.00 86.00 90 GLN A N 1
ATOM 681 C CA . GLN A 1 90 ? -8.045 -6.870 4.597 1.00 86.00 90 GLN A CA 1
ATOM 682 C C . GLN A 1 90 ? -8.498 -5.512 5.169 1.00 86.00 90 GLN A C 1
ATOM 684 O O . GLN A 1 90 ? -9.544 -5.401 5.807 1.00 86.00 90 GLN A O 1
ATOM 689 N N . LYS A 1 91 ? -7.700 -4.461 4.942 1.00 88.12 91 LYS A N 1
ATOM 690 C CA . LYS A 1 91 ? -7.919 -3.098 5.454 1.00 88.12 91 LYS A CA 1
ATOM 691 C C . LYS A 1 91 ? -7.742 -2.068 4.344 1.00 88.12 91 LYS A C 1
ATOM 693 O O . LYS A 1 91 ? -6.998 -2.278 3.389 1.00 88.12 91 LYS A O 1
ATOM 698 N N . THR A 1 92 ? -8.399 -0.920 4.486 1.00 90.69 92 THR A N 1
ATOM 699 C CA . THR A 1 92 ? -8.176 0.211 3.578 1.00 90.69 92 THR A CA 1
ATOM 700 C C . THR A 1 92 ? -6.855 0.886 3.920 1.00 90.69 92 THR A C 1
ATOM 702 O O . THR A 1 92 ? -6.639 1.282 5.063 1.00 90.69 92 THR A O 1
ATOM 705 N N . ILE A 1 93 ? -5.990 1.057 2.923 1.00 95.00 93 ILE A N 1
ATOM 706 C CA . ILE A 1 93 ? -4.722 1.770 3.071 1.00 95.00 93 ILE A CA 1
ATOM 707 C C . ILE A 1 93 ? -4.715 2.951 2.111 1.00 95.00 93 ILE A C 1
ATOM 709 O O . ILE A 1 93 ? -4.955 2.801 0.913 1.00 95.00 93 ILE A O 1
ATOM 713 N N . LEU A 1 94 ? -4.456 4.144 2.639 1.00 96.38 94 LEU A N 1
ATOM 714 C CA . LEU A 1 94 ? -4.444 5.373 1.855 1.00 96.38 94 LEU A CA 1
ATOM 715 C C . LEU A 1 94 ? -3.057 5.582 1.222 1.00 96.38 94 LEU A C 1
ATOM 717 O O . LEU A 1 94 ? -2.079 5.722 1.958 1.00 96.38 94 LEU A O 1
ATOM 721 N N . PRO A 1 95 ? -2.934 5.658 -0.114 1.00 96.94 95 PRO A N 1
ATOM 722 C CA . PRO A 1 95 ? -1.677 6.035 -0.748 1.00 96.94 95 PRO A CA 1
ATOM 723 C C . PRO A 1 95 ? -1.429 7.540 -0.575 1.00 96.94 95 PRO A C 1
ATOM 725 O O . PRO A 1 95 ? -2.279 8.361 -0.923 1.00 96.94 95 PRO A O 1
ATOM 728 N N . VAL A 1 96 ? -0.258 7.907 -0.056 1.00 96.81 96 VAL A N 1
ATOM 729 C CA . VAL A 1 96 ? 0.122 9.287 0.272 1.00 96.81 96 VAL A CA 1
ATOM 730 C C . VAL A 1 96 ? 1.499 9.601 -0.329 1.00 96.81 96 VAL A C 1
ATOM 732 O O . VAL A 1 96 ? 2.473 8.916 -0.019 1.00 96.81 96 VAL A O 1
ATOM 735 N N . PRO A 1 97 ? 1.638 10.632 -1.179 1.00 95.50 97 PRO A N 1
ATOM 736 C CA . PRO A 1 97 ? 2.951 11.047 -1.657 1.00 95.50 97 PRO A CA 1
ATOM 737 C C . PRO A 1 97 ? 3.787 11.654 -0.523 1.00 95.50 97 PRO A C 1
ATOM 739 O O . PRO A 1 97 ? 3.245 12.331 0.354 1.00 95.50 97 PRO A O 1
ATOM 742 N N . LEU A 1 98 ? 5.115 11.490 -0.569 1.00 94.69 98 LEU A N 1
ATOM 743 C CA . LEU A 1 98 ? 6.038 12.044 0.441 1.00 94.69 98 LEU A CA 1
ATOM 744 C C . LEU A 1 98 ? 5.790 13.542 0.692 1.00 94.69 98 LEU A C 1
ATOM 746 O O . LEU A 1 98 ? 5.771 13.992 1.833 1.00 94.69 98 LEU A O 1
ATOM 750 N N . SER A 1 99 ? 5.509 14.307 -0.366 1.00 93.38 99 SER A N 1
ATOM 751 C CA . SER A 1 99 ? 5.220 15.747 -0.294 1.00 93.38 99 SER A CA 1
ATOM 752 C C . SER A 1 99 ? 3.966 16.109 0.512 1.00 93.38 99 SER A C 1
ATOM 754 O O . SER A 1 99 ? 3.783 17.271 0.873 1.00 93.38 99 SER A O 1
ATOM 756 N N . GLN A 1 100 ? 3.091 15.142 0.793 1.00 93.94 100 GLN A N 1
ATOM 757 C CA . GLN A 1 100 ? 1.846 15.334 1.535 1.00 93.94 100 GLN A CA 1
ATOM 758 C C . GLN A 1 100 ? 1.840 14.623 2.891 1.00 93.94 100 GLN A C 1
ATOM 760 O O . GLN A 1 100 ? 0.881 14.803 3.641 1.00 93.94 100 GLN A O 1
ATOM 765 N N . MET A 1 101 ? 2.892 13.874 3.246 1.00 94.19 101 MET A N 1
ATOM 766 C CA . MET A 1 101 ? 2.887 13.027 4.444 1.00 94.19 101 MET A CA 1
ATOM 767 C C . MET A 1 101 ? 2.641 13.814 5.738 1.00 94.19 101 MET A C 1
ATOM 769 O O . MET A 1 101 ? 1.943 13.332 6.622 1.00 94.19 101 MET A O 1
ATOM 773 N N . GLU A 1 102 ? 3.101 15.068 5.829 1.00 91.69 102 GLU A N 1
ATOM 774 C CA . GLU A 1 102 ? 2.876 15.909 7.013 1.00 91.69 102 GLU A CA 1
ATOM 775 C C . GLU A 1 102 ? 1.396 16.133 7.352 1.00 91.69 102 GLU A C 1
ATOM 777 O O . GLU A 1 102 ? 1.059 16.393 8.508 1.00 91.69 102 GLU A O 1
ATOM 782 N N . ARG A 1 103 ? 0.504 16.025 6.361 1.00 92.06 103 ARG A N 1
ATOM 783 C CA . ARG A 1 103 ? -0.951 16.147 6.547 1.00 92.06 103 ARG A CA 1
ATOM 784 C C . ARG A 1 103 ? -1.575 14.899 7.174 1.00 92.06 103 ARG A C 1
ATOM 786 O O . ARG A 1 103 ? -2.760 14.917 7.482 1.00 92.06 103 ARG A O 1
ATOM 793 N N . HIS A 1 104 ? -0.790 13.838 7.341 1.00 93.00 104 HIS A N 1
ATOM 794 C CA . HIS A 1 104 ? -1.208 12.535 7.845 1.00 93.00 104 HIS A CA 1
ATOM 795 C C . HIS A 1 104 ? -0.487 12.165 9.155 1.00 93.00 104 HIS A C 1
ATOM 797 O O . HIS A 1 104 ? -0.299 10.990 9.442 1.00 93.00 104 HIS A O 1
ATOM 803 N N . LYS A 1 105 ? -0.101 13.158 9.974 1.00 89.44 105 LYS A N 1
ATOM 804 C CA . LYS A 1 105 ? 0.479 12.952 11.324 1.00 89.44 105 LYS A CA 1
ATOM 805 C C . LYS A 1 105 ? -0.488 12.299 12.325 1.00 89.44 105 LYS A C 1
ATOM 807 O O . LYS A 1 105 ? -0.083 11.930 13.420 1.00 89.44 105 LYS A O 1
ATOM 812 N N . ASP A 1 106 ? -1.759 12.215 11.959 1.00 86.25 106 ASP A N 1
ATOM 813 C CA . ASP A 1 106 ? -2.836 11.496 12.637 1.00 86.25 106 ASP A CA 1
ATOM 814 C C . ASP A 1 106 ? -2.955 10.028 12.189 1.00 86.25 106 ASP A C 1
ATOM 816 O O . ASP A 1 106 ? -3.870 9.344 12.629 1.00 86.25 106 ASP A O 1
ATOM 820 N N . ALA A 1 107 ? -2.093 9.546 11.285 1.00 93.12 107 ALA A N 1
ATOM 821 C CA . ALA A 1 107 ? -2.070 8.138 10.908 1.00 93.12 107 ALA A CA 1
ATOM 822 C C . ALA A 1 107 ? -1.565 7.266 12.063 1.00 93.12 107 ALA A C 1
ATOM 824 O O . ALA A 1 107 ? -0.573 7.604 12.715 1.00 93.12 107 ALA A O 1
ATOM 825 N N . ASP A 1 108 ? -2.223 6.126 12.260 1.00 91.88 108 ASP A N 1
ATOM 826 C CA . ASP A 1 108 ? -1.814 5.117 13.234 1.00 91.88 108 ASP A CA 1
ATOM 827 C C . ASP A 1 108 ? -0.627 4.308 12.707 1.00 91.88 108 ASP A C 1
ATOM 829 O O . ASP A 1 108 ? 0.330 4.074 13.441 1.00 91.88 108 ASP A O 1
ATOM 833 N N . PHE A 1 109 ? -0.665 3.947 11.418 1.00 96.25 109 PHE A N 1
ATOM 834 C CA . PHE A 1 109 ? 0.383 3.178 10.746 1.00 96.25 109 PHE A CA 1
ATOM 835 C C . PHE A 1 109 ? 0.807 3.824 9.428 1.00 96.25 109 PHE A C 1
ATOM 837 O O . PHE A 1 109 ? -0.042 4.250 8.640 1.00 96.25 109 PHE A O 1
ATOM 844 N N . ALA A 1 110 ? 2.113 3.823 9.156 1.00 97.69 110 ALA A N 1
ATOM 845 C CA . ALA A 1 110 ? 2.693 4.233 7.882 1.00 97.69 110 ALA A CA 1
ATOM 846 C C . ALA A 1 110 ? 3.593 3.132 7.307 1.00 97.69 110 ALA A C 1
ATOM 848 O O . ALA A 1 110 ? 4.588 2.745 7.910 1.00 97.69 110 ALA A O 1
ATOM 849 N N . PHE A 1 111 ? 3.277 2.663 6.104 1.00 98.25 111 PHE A N 1
ATOM 850 C CA . PHE A 1 111 ? 4.091 1.695 5.370 1.00 98.25 111 PHE A CA 1
ATOM 851 C C . PHE A 1 111 ? 4.918 2.419 4.315 1.00 98.25 111 PHE A C 1
ATOM 853 O O . PHE A 1 111 ? 4.366 3.162 3.501 1.00 98.25 111 PHE A O 1
ATOM 860 N N . VAL A 1 112 ? 6.226 2.189 4.282 1.00 97.94 112 VAL A N 1
ATOM 861 C CA . VAL A 1 112 ? 7.141 2.926 3.400 1.00 97.94 112 VAL A CA 1
ATOM 862 C C . VAL A 1 112 ? 8.190 1.999 2.774 1.00 97.94 112 VAL A C 1
ATOM 864 O O . VAL A 1 112 ? 8.726 1.135 3.464 1.00 97.94 112 VAL A O 1
ATOM 867 N N . PRO A 1 113 ? 8.545 2.149 1.484 1.00 96.69 113 PRO A N 1
ATOM 868 C CA . PRO A 1 113 ? 9.689 1.435 0.931 1.00 96.69 113 PRO A CA 1
ATOM 869 C C . PRO A 1 113 ? 10.977 1.792 1.687 1.00 96.69 113 PRO A C 1
ATOM 871 O O . PRO A 1 113 ? 11.232 2.970 1.936 1.00 96.69 113 PRO A O 1
ATOM 874 N N . TYR A 1 114 ? 11.830 0.809 1.995 1.00 95.50 114 TYR A N 1
ATOM 875 C CA . TYR A 1 114 ? 13.049 1.029 2.795 1.00 95.50 114 TYR A CA 1
ATOM 876 C C . TYR A 1 114 ? 13.916 2.241 2.401 1.00 95.50 114 TYR A C 1
ATOM 878 O O . TYR A 1 114 ? 14.386 2.917 3.317 1.00 95.50 114 TYR A O 1
ATOM 886 N N . PRO A 1 115 ? 14.111 2.582 1.108 1.00 94.12 115 PRO A N 1
ATOM 887 C C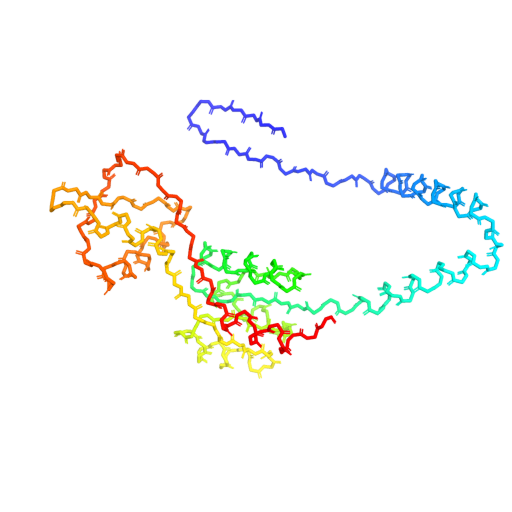A . PRO A 1 115 ? 14.890 3.763 0.726 1.00 94.12 115 PRO A CA 1
ATOM 888 C C . PRO A 1 115 ? 14.389 5.096 1.304 1.00 94.12 115 PRO A C 1
ATOM 890 O O . PRO A 1 115 ? 15.167 6.040 1.369 1.00 94.12 115 PRO A O 1
ATOM 893 N N . TYR A 1 116 ? 13.122 5.178 1.722 1.00 95.94 116 TYR A N 1
ATOM 894 C CA . TYR A 1 116 ? 12.496 6.393 2.259 1.00 95.94 116 TYR A CA 1
ATOM 895 C C . TYR A 1 116 ? 12.150 6.283 3.751 1.00 95.94 116 TYR A C 1
ATOM 897 O O . TYR A 1 116 ? 11.531 7.188 4.305 1.00 95.94 116 TYR A O 1
ATOM 905 N N . LEU A 1 117 ? 12.522 5.182 4.416 1.00 95.75 117 LEU A N 1
ATOM 906 C CA . LEU A 1 117 ? 12.103 4.901 5.792 1.00 95.75 117 LEU A CA 1
ATOM 907 C C . LEU A 1 117 ? 12.590 5.965 6.785 1.00 95.75 117 LEU A C 1
ATOM 909 O O . LEU A 1 117 ? 11.814 6.404 7.628 1.00 95.75 117 LEU A O 1
ATOM 913 N N . THR A 1 118 ? 13.849 6.394 6.674 1.00 95.50 118 THR A N 1
ATOM 914 C CA . THR A 1 118 ? 14.440 7.392 7.580 1.00 95.50 118 THR A CA 1
ATOM 915 C C . THR A 1 118 ? 13.678 8.716 7.532 1.00 95.50 118 THR A C 1
ATOM 917 O O . THR A 1 118 ? 13.243 9.203 8.572 1.00 95.50 118 THR A O 1
ATOM 920 N N . ASP A 1 119 ? 13.435 9.248 6.332 1.00 94.62 119 ASP A N 1
ATOM 921 C CA . ASP A 1 119 ? 12.738 10.526 6.140 1.00 94.62 119 ASP A CA 1
ATOM 922 C C . ASP A 1 119 ? 11.310 10.487 6.713 1.00 94.62 119 ASP A C 1
ATOM 924 O O . ASP A 1 119 ? 10.826 11.456 7.310 1.00 94.62 119 ASP A O 1
ATOM 928 N N . VAL A 1 120 ? 10.624 9.348 6.558 1.00 96.12 120 VAL A N 1
ATOM 929 C CA . VAL A 1 120 ? 9.265 9.158 7.082 1.00 96.12 120 VAL A CA 1
ATOM 930 C C . VAL A 1 120 ? 9.269 9.012 8.604 1.00 96.12 120 VAL A C 1
ATOM 932 O O . VAL A 1 120 ? 8.431 9.635 9.250 1.00 96.12 120 VAL A O 1
ATOM 935 N N . LEU A 1 121 ? 10.221 8.278 9.192 1.00 94.56 121 LEU A N 1
ATOM 936 C CA . LEU A 1 121 ? 10.372 8.170 10.651 1.00 94.56 121 LEU A CA 1
ATOM 937 C C . LEU A 1 121 ? 10.618 9.533 11.310 1.00 94.56 121 LEU A C 1
ATOM 939 O O . LEU A 1 121 ? 10.054 9.824 12.366 1.00 94.56 121 LEU A O 1
ATOM 943 N N . GLU A 1 122 ? 11.433 10.385 10.686 1.00 94.19 122 GLU A N 1
ATOM 944 C CA . GLU A 1 122 ? 11.691 11.742 11.176 1.00 94.19 122 GLU A CA 1
ATOM 945 C C . GLU A 1 122 ? 10.431 12.620 11.105 1.00 94.19 122 GLU A C 1
ATOM 947 O O . GLU A 1 122 ? 10.102 13.339 12.054 1.00 94.19 122 GLU A O 1
ATOM 952 N N . THR A 1 123 ? 9.687 12.537 9.999 1.00 92.69 123 THR A N 1
ATOM 953 C CA . THR A 1 123 ? 8.525 13.400 9.737 1.00 92.69 123 THR A CA 1
ATOM 954 C C . THR A 1 123 ? 7.269 12.962 10.500 1.00 92.69 123 THR A C 1
ATOM 956 O O . THR A 1 123 ? 6.529 13.798 11.032 1.00 92.69 123 THR A O 1
ATOM 959 N N . LEU A 1 124 ? 7.024 11.652 10.576 1.00 93.75 124 LEU A N 1
ATOM 960 C CA . LEU A 1 124 ? 5.871 11.012 11.215 1.00 93.75 124 LEU A CA 1
ATOM 961 C C . LEU A 1 124 ? 6.264 10.348 12.541 1.00 93.75 124 LEU A C 1
ATOM 963 O O . LEU A 1 124 ? 5.876 9.225 12.835 1.00 93.75 124 LEU A O 1
ATOM 967 N N . SER A 1 125 ? 6.998 11.074 13.384 1.00 87.38 125 SER A N 1
ATOM 968 C CA . SER A 1 125 ? 7.585 10.575 14.644 1.00 87.38 125 SER A CA 1
ATOM 969 C C . SER A 1 125 ? 6.619 9.974 15.681 1.00 87.38 125 SER A C 1
ATOM 971 O O . SER A 1 125 ? 7.066 9.433 16.691 1.00 87.38 125 SER A O 1
ATOM 973 N N . ARG A 1 126 ? 5.301 10.096 15.483 1.00 85.75 126 ARG A N 1
ATOM 974 C CA . ARG A 1 126 ? 4.259 9.538 16.364 1.00 85.75 126 ARG A CA 1
ATOM 975 C C . ARG A 1 126 ? 3.447 8.412 15.722 1.00 85.75 126 ARG A C 1
ATOM 977 O O . ARG A 1 126 ? 2.583 7.859 16.392 1.00 85.75 126 ARG A O 1
ATOM 984 N N . THR A 1 127 ? 3.706 8.109 14.455 1.00 91.88 127 THR A N 1
ATOM 985 C CA . THR A 1 127 ? 3.038 7.059 13.685 1.00 91.88 127 THR A CA 1
ATOM 986 C C . THR A 1 127 ? 3.881 5.792 13.733 1.00 91.88 127 THR A C 1
ATOM 988 O O . THR A 1 127 ? 5.106 5.865 13.597 1.00 91.88 127 THR A O 1
ATOM 991 N N . ASP A 1 128 ? 3.244 4.631 13.886 1.00 93.50 128 ASP A N 1
ATOM 992 C CA . ASP A 1 128 ? 3.945 3.352 13.807 1.00 93.50 128 ASP A CA 1
ATOM 993 C C . ASP A 1 128 ? 4.373 3.102 12.354 1.00 93.50 128 ASP A C 1
ATOM 995 O O . ASP A 1 128 ? 3.563 2.819 11.466 1.00 93.50 128 ASP A O 1
ATOM 999 N N . THR A 1 129 ? 5.652 3.349 12.079 1.00 96.56 129 THR A N 1
ATOM 1000 C CA . THR A 1 129 ? 6.187 3.385 10.719 1.00 96.56 129 THR A CA 1
ATOM 1001 C C . THR A 1 129 ? 6.981 2.121 10.441 1.00 96.56 129 THR A C 1
ATOM 1003 O O . THR A 1 129 ? 7.975 1.835 11.108 1.00 96.56 129 THR A O 1
ATOM 1006 N N . MET A 1 130 ? 6.584 1.395 9.399 1.00 96.62 130 MET A N 1
ATOM 1007 C CA . MET A 1 130 ? 7.187 0.128 9.008 1.00 96.62 130 MET A CA 1
ATOM 1008 C C . MET A 1 130 ? 7.733 0.191 7.584 1.00 96.62 130 MET A C 1
ATOM 1010 O O . MET A 1 130 ? 7.063 0.631 6.647 1.00 96.62 130 MET A O 1
ATOM 1014 N N . GLY A 1 131 ? 8.966 -0.286 7.423 1.00 96.81 131 GLY A N 1
ATOM 1015 C CA . GLY A 1 131 ? 9.611 -0.407 6.123 1.00 96.81 131 GLY A CA 1
ATOM 1016 C C . GLY A 1 131 ? 9.210 -1.690 5.389 1.00 96.81 131 GLY A C 1
ATOM 1017 O O . GLY A 1 131 ? 9.075 -2.736 6.021 1.00 96.81 131 GLY A O 1
ATOM 1018 N N . PHE A 1 132 ? 9.096 -1.636 4.062 1.00 97.31 132 PHE A N 1
ATOM 1019 C CA . PHE A 1 132 ? 8.929 -2.817 3.211 1.00 97.31 132 PHE A CA 1
ATOM 1020 C C . PHE A 1 132 ? 9.868 -2.809 2.000 1.00 97.31 132 PHE A C 1
ATOM 1022 O O . PHE A 1 132 ? 10.338 -1.759 1.550 1.00 97.31 132 PHE A O 1
ATOM 1029 N N . ALA A 1 133 ? 10.134 -3.993 1.448 1.00 94.50 133 ALA A N 1
ATOM 1030 C CA . ALA A 1 133 ? 10.854 -4.142 0.188 1.00 94.50 133 ALA A CA 1
ATOM 1031 C C . ALA A 1 133 ? 9.885 -4.346 -0.983 1.00 94.50 133 ALA A C 1
ATOM 1033 O O . ALA A 1 133 ? 8.789 -4.890 -0.830 1.00 94.50 133 ALA A O 1
ATOM 1034 N N . THR A 1 134 ? 10.312 -3.913 -2.170 1.00 93.06 134 THR A N 1
ATOM 1035 C CA . THR A 1 134 ? 9.579 -4.142 -3.417 1.00 93.06 134 THR A CA 1
ATOM 1036 C C . THR A 1 134 ? 10.445 -4.824 -4.464 1.00 93.06 134 THR A C 1
ATOM 1038 O O . THR A 1 134 ? 11.677 -4.740 -4.442 1.00 93.06 134 THR A O 1
ATOM 1041 N N . HIS A 1 135 ? 9.802 -5.520 -5.393 1.00 90.25 135 HIS A N 1
ATOM 1042 C CA . HIS A 1 135 ? 10.475 -6.125 -6.531 1.00 90.25 135 HIS A CA 1
ATOM 1043 C C . HIS A 1 135 ? 9.583 -6.179 -7.769 1.00 90.25 135 HIS A C 1
ATOM 1045 O O . HIS A 1 135 ? 8.355 -6.182 -7.692 1.00 90.25 135 HIS A O 1
ATOM 1051 N N . LEU A 1 136 ? 10.220 -6.269 -8.935 1.00 89.50 136 LEU A N 1
ATOM 1052 C CA . LEU A 1 136 ? 9.521 -6.546 -10.185 1.00 89.50 136 LEU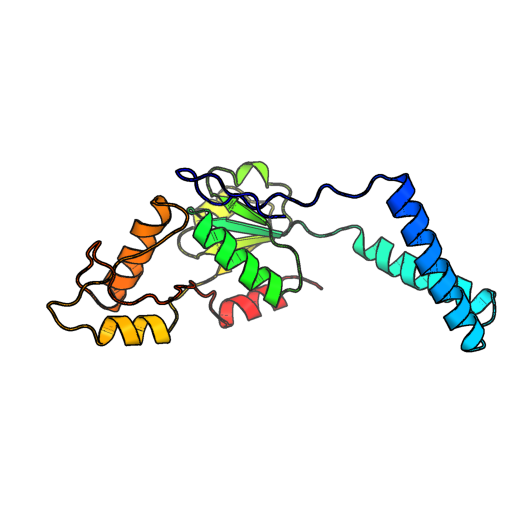 A CA 1
ATOM 1053 C C . LEU A 1 136 ? 9.099 -8.028 -10.237 1.00 89.50 136 LEU A C 1
ATOM 1055 O O . LEU A 1 136 ? 9.796 -8.885 -9.676 1.00 89.50 136 LEU A O 1
ATOM 1059 N N . PRO A 1 137 ? 7.982 -8.366 -10.904 1.00 87.62 137 PRO A N 1
ATOM 1060 C CA . PRO A 1 137 ? 7.571 -9.752 -11.090 1.00 87.62 137 PRO A CA 1
ATOM 1061 C C . PRO A 1 137 ? 8.591 -10.528 -11.925 1.00 87.62 137 PRO A C 1
ATOM 1063 O O . PRO A 1 137 ? 9.030 -10.052 -12.973 1.00 87.62 137 PRO A O 1
ATOM 1066 N N . SER A 1 138 ? 8.896 -11.765 -11.526 1.00 85.88 138 SER A N 1
ATOM 1067 C CA . SER A 1 138 ? 9.840 -12.628 -12.252 1.00 85.88 138 SER A CA 1
ATOM 1068 C C . SER A 1 138 ? 9.450 -12.845 -13.712 1.00 85.88 138 SER A C 1
ATOM 1070 O O . SER A 1 138 ? 10.329 -12.935 -14.557 1.00 85.88 138 SER A O 1
ATOM 1072 N N . LYS A 1 139 ? 8.146 -12.873 -14.018 1.00 84.88 139 LYS A N 1
ATOM 1073 C CA . LYS A 1 139 ? 7.641 -13.010 -15.388 1.00 84.88 139 LYS A CA 1
ATOM 1074 C C . LYS A 1 139 ? 8.089 -11.852 -16.283 1.00 84.88 139 LYS A C 1
ATOM 1076 O O . LYS A 1 139 ? 8.632 -12.094 -17.349 1.00 84.88 139 LYS A O 1
ATOM 1081 N N . VAL A 1 140 ? 7.953 -10.613 -15.803 1.00 85.12 140 VAL A N 1
ATOM 1082 C CA . VAL A 1 140 ? 8.425 -9.424 -16.531 1.00 85.12 140 VAL A CA 1
ATOM 1083 C C . VAL A 1 140 ? 9.938 -9.480 -16.688 1.00 85.12 140 VAL A C 1
ATOM 1085 O O . VAL A 1 140 ? 10.456 -9.228 -17.771 1.00 85.12 140 VAL A O 1
ATOM 1088 N N . LEU A 1 141 ? 10.657 -9.821 -15.615 1.00 85.00 141 LEU A N 1
ATOM 1089 C CA . LEU A 1 141 ? 12.112 -9.930 -15.670 1.00 85.00 141 LEU A CA 1
ATOM 1090 C C . LEU A 1 141 ? 12.557 -10.983 -16.692 1.00 85.00 141 LEU A C 1
ATOM 1092 O O . LEU A 1 141 ? 13.495 -10.737 -17.441 1.00 85.00 141 LEU A O 1
ATOM 1096 N N . GLU A 1 142 ? 11.875 -12.124 -16.763 1.00 82.81 142 GLU A N 1
ATOM 1097 C CA . GLU A 1 142 ? 12.143 -13.161 -17.756 1.00 82.81 142 GLU A CA 1
ATOM 1098 C C . GLU A 1 142 ? 11.855 -12.676 -19.181 1.00 82.81 142 GLU A C 1
ATOM 1100 O O . GLU A 1 142 ? 12.695 -12.868 -20.061 1.00 82.81 142 GLU A O 1
ATOM 1105 N N . THR A 1 143 ? 10.714 -12.018 -19.407 1.00 83.25 143 THR A N 1
ATOM 1106 C CA . THR A 1 143 ? 10.366 -11.419 -20.702 1.00 83.25 143 THR A CA 1
ATOM 1107 C C . THR A 1 143 ? 11.451 -10.444 -21.153 1.00 83.25 143 THR A C 1
ATOM 1109 O O . THR A 1 143 ? 11.988 -10.580 -22.249 1.00 83.25 143 THR A O 1
ATOM 1112 N N . VAL A 1 144 ? 11.841 -9.508 -20.283 1.00 83.56 144 VAL A N 1
ATOM 1113 C CA . VAL A 1 144 ? 12.854 -8.486 -20.581 1.00 83.56 144 VAL A CA 1
ATOM 1114 C C . VAL A 1 144 ? 14.240 -9.103 -20.785 1.00 83.56 144 VAL A C 1
ATOM 1116 O O . VAL A 1 144 ? 14.969 -8.685 -21.678 1.00 83.56 144 VAL A O 1
ATOM 1119 N N . ALA A 1 145 ? 14.612 -10.121 -20.006 1.00 82.75 145 ALA A N 1
ATOM 1120 C CA . ALA A 1 145 ? 15.908 -10.793 -20.126 1.00 82.75 145 ALA A CA 1
ATOM 1121 C C . ALA A 1 145 ? 16.067 -11.589 -21.431 1.00 82.75 145 ALA A C 1
ATOM 1123 O O . ALA A 1 145 ? 17.189 -11.885 -21.839 1.00 82.75 145 ALA A O 1
ATOM 1124 N N . ARG A 1 146 ? 14.957 -11.979 -22.067 1.00 83.06 146 ARG A N 1
ATOM 1125 C CA . ARG A 1 146 ? 14.950 -12.728 -23.331 1.00 83.06 146 ARG A CA 1
ATOM 1126 C C . ARG A 1 146 ? 14.988 -11.835 -24.570 1.00 83.06 146 ARG A C 1
ATOM 1128 O O . ARG A 1 146 ? 15.102 -12.378 -25.670 1.00 83.06 146 ARG A O 1
ATOM 1135 N N . LEU A 1 147 ? 14.906 -10.515 -24.400 1.00 80.69 147 LEU A N 1
ATOM 1136 C CA . LEU A 1 147 ? 14.986 -9.567 -25.505 1.00 80.69 147 LEU A CA 1
ATOM 1137 C C . LEU A 1 147 ? 16.360 -9.621 -26.167 1.00 80.69 147 LEU A C 1
ATOM 1139 O O . LEU A 1 147 ? 17.400 -9.722 -25.513 1.00 80.69 147 LEU A O 1
ATOM 1143 N N . ARG A 1 148 ? 16.356 -9.564 -27.492 1.00 72.50 148 ARG A N 1
ATOM 1144 C CA . ARG A 1 148 ? 17.556 -9.482 -28.323 1.00 72.50 148 ARG A CA 1
ATOM 1145 C C . ARG A 1 148 ? 18.077 -8.046 -28.341 1.00 72.50 148 ARG A C 1
ATOM 1147 O O . ARG A 1 148 ? 17.319 -7.109 -28.144 1.00 72.50 148 ARG A O 1
ATOM 1154 N N . ASP A 1 149 ? 19.344 -7.857 -28.709 1.00 68.38 149 ASP A N 1
ATOM 1155 C CA . ASP A 1 149 ? 20.019 -6.541 -28.707 1.00 68.38 149 ASP A CA 1
ATOM 1156 C C . ASP A 1 149 ? 19.349 -5.435 -29.559 1.00 68.38 149 ASP A C 1
ATOM 1158 O O . ASP A 1 149 ? 19.702 -4.264 -29.444 1.00 68.38 149 ASP A O 1
ATOM 1162 N N . HIS A 1 150 ? 18.419 -5.798 -30.445 1.00 70.06 150 HIS A N 1
ATOM 1163 C CA . HIS A 1 150 ? 17.666 -4.884 -31.315 1.00 70.06 150 HIS A CA 1
ATOM 1164 C C . HIS A 1 150 ? 16.199 -4.724 -30.901 1.00 70.06 150 HIS A C 1
ATOM 1166 O O . HIS A 1 150 ? 15.464 -3.978 -31.544 1.00 70.06 150 HIS A O 1
ATOM 1172 N N . GLU A 1 151 ? 15.762 -5.455 -29.881 1.00 69.69 151 GLU A N 1
ATOM 1173 C CA . GLU A 1 151 ? 14.425 -5.360 -29.318 1.00 69.69 151 GLU A CA 1
ATOM 1174 C C . GLU A 1 151 ? 14.463 -4.393 -28.140 1.00 69.69 151 GLU A C 1
ATOM 1176 O O . GLU A 1 151 ? 15.442 -4.316 -27.394 1.00 69.69 151 GLU A O 1
ATOM 1181 N N . THR A 1 152 ? 13.396 -3.621 -27.993 1.00 69.62 152 THR A N 1
ATOM 1182 C CA . THR A 1 152 ? 13.342 -2.528 -27.036 1.00 69.62 152 THR A CA 1
ATOM 1183 C C . THR A 1 152 ? 12.134 -2.646 -26.124 1.00 69.62 152 THR A C 1
ATOM 1185 O O . THR A 1 152 ? 11.120 -3.252 -26.471 1.00 69.62 152 THR A O 1
ATOM 1188 N N . VAL A 1 153 ? 12.255 -2.081 -24.922 1.00 76.19 153 VAL A N 1
ATOM 1189 C CA . VAL A 1 153 ? 11.168 -2.042 -23.936 1.00 76.19 153 VAL A CA 1
ATOM 1190 C C . VAL A 1 153 ? 10.603 -0.635 -23.846 1.00 76.19 153 VAL A C 1
ATOM 1192 O O . VAL A 1 153 ? 11.308 0.281 -23.417 1.00 76.19 153 VAL A O 1
ATOM 1195 N N . GLY A 1 154 ? 9.315 -0.505 -24.167 1.00 77.12 154 GLY A N 1
ATOM 1196 C CA . GLY A 1 154 ? 8.514 0.677 -23.863 1.00 77.12 154 GLY A CA 1
ATOM 1197 C C . GLY A 1 154 ? 7.794 0.530 -22.522 1.00 77.12 154 GLY A C 1
ATOM 1198 O O . GLY A 1 154 ? 7.158 -0.490 -22.259 1.00 77.12 154 GLY A O 1
ATOM 1199 N N . LEU A 1 155 ? 7.870 1.556 -21.671 1.00 80.25 155 LEU A N 1
ATOM 1200 C CA . LEU A 1 155 ? 7.123 1.621 -20.413 1.00 80.25 155 LEU A CA 1
ATOM 1201 C C . LEU A 1 155 ? 5.895 2.515 -20.576 1.00 80.25 155 LEU A C 1
ATOM 1203 O O . LEU A 1 155 ? 6.007 3.684 -20.938 1.00 80.25 155 LEU A O 1
ATOM 1207 N N . VAL A 1 156 ? 4.723 1.974 -20.251 1.00 79.38 156 VAL A N 1
ATOM 1208 C CA . VAL A 1 156 ? 3.464 2.721 -20.247 1.00 79.38 156 VAL A CA 1
ATOM 1209 C C . VAL A 1 156 ? 2.990 2.852 -18.807 1.00 79.38 156 VAL A C 1
ATOM 1211 O O . VAL A 1 156 ? 2.652 1.859 -18.170 1.00 79.38 156 VAL A O 1
ATOM 1214 N N . THR A 1 157 ? 2.969 4.080 -18.298 1.00 80.69 157 THR A N 1
ATOM 1215 C CA . THR A 1 157 ? 2.533 4.398 -16.933 1.00 80.69 157 THR A CA 1
ATOM 1216 C C . THR A 1 157 ? 1.385 5.399 -16.964 1.00 80.69 157 THR A C 1
ATOM 1218 O O . THR A 1 157 ? 1.225 6.171 -17.918 1.00 80.69 157 THR A O 1
ATOM 1221 N N . ARG A 1 158 ? 0.567 5.416 -15.910 1.00 81.25 158 ARG A N 1
ATOM 1222 C CA . ARG A 1 158 ? -0.482 6.427 -15.738 1.00 81.25 158 ARG A CA 1
ATOM 1223 C C . ARG A 1 158 ? 0.113 7.814 -15.505 1.00 81.25 158 ARG A C 1
ATOM 1225 O O . ARG A 1 158 ? -0.461 8.800 -15.970 1.00 81.25 158 ARG A O 1
ATOM 1232 N N . TYR A 1 159 ? 1.241 7.895 -14.802 1.00 83.19 159 TYR A N 1
ATOM 1233 C CA . TYR A 1 159 ? 1.945 9.143 -14.524 1.00 83.19 159 TYR A CA 1
ATOM 1234 C C . TYR A 1 159 ? 3.386 9.082 -15.037 1.00 83.19 159 TYR A C 1
ATOM 1236 O O . TYR A 1 159 ? 4.125 8.131 -14.783 1.00 83.19 159 TYR A O 1
ATOM 1244 N N . ARG A 1 160 ? 3.807 10.117 -15.774 1.00 78.62 160 ARG A N 1
ATOM 1245 C CA . ARG A 1 160 ? 5.124 10.149 -16.442 1.00 78.62 160 ARG A CA 1
ATOM 1246 C C . ARG A 1 160 ? 6.305 10.072 -15.477 1.00 78.62 160 ARG A C 1
ATOM 1248 O O . ARG A 1 160 ? 7.350 9.544 -15.835 1.00 78.62 160 ARG A O 1
ATOM 1255 N N . ASP A 1 161 ? 6.147 10.596 -14.270 1.00 85.50 161 ASP A N 1
ATOM 1256 C CA . ASP A 1 161 ? 7.161 10.573 -13.213 1.00 85.50 161 ASP A CA 1
ATOM 1257 C C . ASP A 1 161 ? 7.412 9.165 -12.648 1.00 85.50 161 ASP A C 1
ATOM 1259 O O . ASP A 1 161 ? 8.412 8.956 -11.970 1.00 85.50 161 ASP A O 1
ATOM 1263 N N . THR A 1 162 ? 6.556 8.194 -12.978 1.00 87.38 162 THR A N 1
ATOM 1264 C CA . THR A 1 162 ? 6.727 6.779 -12.618 1.00 87.38 162 THR A CA 1
ATOM 1265 C C . THR A 1 162 ? 7.657 6.039 -13.594 1.00 87.38 162 THR A C 1
ATOM 1267 O O . THR A 1 162 ? 8.211 4.995 -13.255 1.00 87.38 162 THR A O 1
ATOM 1270 N N . ILE A 1 163 ? 7.910 6.582 -14.792 1.00 85.19 163 ILE A N 1
ATOM 1271 C CA . ILE A 1 163 ? 8.800 5.949 -15.783 1.00 85.19 163 ILE A CA 1
ATOM 1272 C C . ILE A 1 163 ? 10.258 5.883 -15.291 1.00 85.19 163 ILE A C 1
ATOM 1274 O O . ILE A 1 163 ? 10.839 4.794 -15.356 1.00 85.19 163 ILE A O 1
ATOM 1278 N N . PRO A 1 164 ? 10.881 6.977 -14.792 1.00 86.94 164 PRO A N 1
ATOM 1279 C CA . PRO A 1 164 ? 12.266 6.940 -14.323 1.00 86.94 164 PRO A CA 1
ATOM 1280 C C . PRO A 1 164 ? 12.575 5.872 -13.258 1.00 86.94 164 PRO A C 1
ATOM 1282 O O . PRO A 1 164 ? 13.520 5.114 -13.485 1.00 86.94 164 PRO A O 1
ATOM 1285 N N . PRO A 1 165 ? 11.821 5.740 -12.143 1.00 86.69 165 PRO A N 1
ATOM 1286 C CA . PRO A 1 165 ? 12.138 4.742 -11.118 1.00 86.69 165 PRO A CA 1
ATOM 1287 C C . PRO A 1 165 ? 11.999 3.303 -11.637 1.00 86.69 165 PRO A C 1
ATOM 1289 O O . PRO A 1 165 ? 12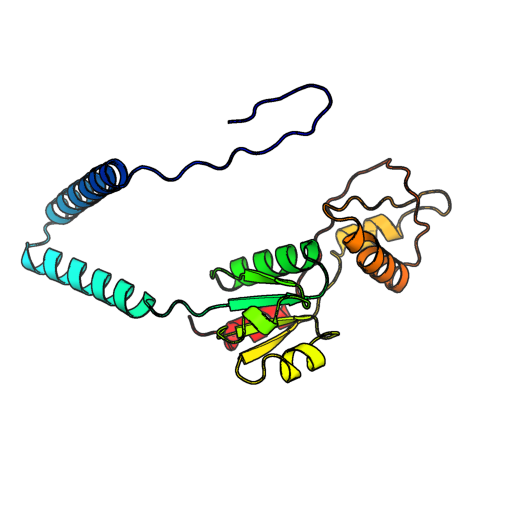.846 2.464 -11.343 1.00 86.69 165 PRO A O 1
ATOM 1292 N N . LEU A 1 166 ? 10.987 3.016 -12.464 1.00 85.69 166 LEU A N 1
ATOM 1293 C CA . LEU A 1 166 ? 10.800 1.688 -13.060 1.00 85.69 166 LEU A CA 1
ATOM 1294 C C . LEU A 1 166 ? 11.899 1.347 -14.072 1.00 85.69 166 LEU A C 1
ATOM 1296 O O . LEU A 1 166 ? 12.400 0.223 -14.101 1.00 85.69 166 LEU A O 1
ATOM 1300 N N . SER A 1 167 ? 12.301 2.331 -14.881 1.00 85.06 167 SER A N 1
ATOM 1301 C CA . SER A 1 167 ? 13.421 2.193 -15.817 1.00 85.06 167 SER A CA 1
ATOM 1302 C C . SER A 1 167 ? 14.713 1.859 -15.080 1.00 85.06 167 SER A C 1
ATOM 1304 O O . SER A 1 167 ? 15.479 1.010 -15.531 1.00 85.06 167 SER A O 1
ATOM 1306 N N . GLU A 1 168 ? 14.965 2.525 -13.954 1.00 85.62 168 GLU A N 1
ATOM 1307 C CA . GLU A 1 168 ? 16.180 2.321 -13.173 1.00 85.62 168 GLU A CA 1
ATOM 1308 C C . GLU A 1 168 ? 16.215 0.948 -12.495 1.00 85.62 168 GLU A C 1
ATOM 1310 O O . GLU A 1 168 ? 17.244 0.271 -12.546 1.00 85.62 168 GLU A O 1
ATOM 1315 N N . ASP A 1 169 ? 15.091 0.480 -11.944 1.00 84.00 169 ASP A N 1
ATOM 1316 C CA . ASP A 1 169 ? 14.999 -0.862 -11.351 1.00 84.00 169 ASP A CA 1
ATOM 1317 C C . ASP A 1 169 ? 15.216 -1.959 -12.417 1.00 84.00 169 ASP A C 1
ATOM 1319 O O . ASP A 1 169 ? 15.974 -2.909 -12.205 1.00 84.00 169 ASP A O 1
ATOM 1323 N N . LEU A 1 170 ? 14.661 -1.787 -13.626 1.00 84.00 170 LEU A N 1
ATOM 1324 C CA . LEU A 1 170 ? 14.917 -2.685 -14.763 1.00 84.00 170 LEU A CA 1
ATOM 1325 C C . LEU A 1 170 ? 16.388 -2.672 -15.206 1.00 84.00 170 LEU A C 1
ATOM 1327 O O . LEU A 1 170 ? 16.982 -3.733 -15.425 1.00 84.00 170 LEU A O 1
ATOM 1331 N N . ARG A 1 171 ? 17.006 -1.490 -15.326 1.00 82.38 171 ARG A N 1
ATOM 1332 C CA . ARG A 1 171 ? 18.421 -1.357 -15.716 1.00 82.38 171 ARG A CA 1
ATOM 1333 C C . ARG A 1 171 ? 19.362 -1.962 -14.692 1.00 82.38 171 ARG A C 1
ATOM 1335 O O . ARG A 1 171 ? 20.303 -2.645 -15.088 1.00 82.38 171 ARG A O 1
ATOM 1342 N N . THR A 1 172 ? 19.088 -1.759 -13.409 1.00 83.69 172 THR A N 1
ATOM 1343 C CA . THR A 1 172 ? 19.899 -2.301 -12.314 1.00 83.69 172 THR A CA 1
ATOM 1344 C C . THR A 1 172 ? 19.913 -3.829 -12.336 1.00 83.69 172 THR A C 1
ATOM 1346 O O . THR A 1 172 ? 20.946 -4.438 -12.066 1.00 83.69 172 THR A O 1
ATOM 1349 N N . ARG A 1 173 ? 18.791 -4.461 -12.704 1.00 80.50 173 ARG A N 1
ATOM 1350 C CA . ARG A 1 173 ? 18.653 -5.925 -12.705 1.00 80.50 173 ARG A CA 1
ATOM 1351 C C . ARG A 1 173 ? 19.107 -6.594 -14.001 1.00 80.50 173 ARG A C 1
ATOM 1353 O O . ARG A 1 173 ? 19.679 -7.676 -13.936 1.00 80.50 173 ARG A O 1
ATOM 1360 N N . LEU A 1 174 ? 18.828 -5.990 -15.160 1.00 76.06 174 LEU A N 1
ATOM 1361 C CA . LEU A 1 174 ? 18.950 -6.662 -16.465 1.00 76.06 174 LEU A CA 1
ATOM 1362 C C . LEU A 1 174 ? 19.698 -5.855 -17.540 1.00 76.06 174 LEU A C 1
ATOM 1364 O O . LEU A 1 174 ? 20.083 -6.426 -18.554 1.00 76.06 174 LEU A O 1
ATOM 1368 N N . ARG A 1 175 ? 19.923 -4.547 -17.338 1.00 68.88 175 ARG A N 1
ATOM 1369 C CA . ARG A 1 175 ? 20.514 -3.617 -18.328 1.00 68.88 175 ARG A CA 1
ATOM 1370 C C . ARG A 1 175 ? 19.894 -3.696 -19.750 1.00 68.88 175 ARG A C 1
ATOM 1372 O O . ARG A 1 175 ? 20.655 -3.757 -20.715 1.00 68.88 175 ARG A O 1
ATOM 1379 N N . PRO A 1 176 ? 18.556 -3.673 -19.920 1.00 66.00 176 PRO A N 1
ATOM 1380 C CA . PRO A 1 176 ? 17.940 -3.721 -21.248 1.00 66.00 176 PRO A CA 1
ATOM 1381 C C . PRO A 1 176 ? 18.106 -2.396 -22.014 1.00 66.00 176 PRO A C 1
ATOM 1383 O O . PRO A 1 176 ? 18.305 -1.334 -21.414 1.00 66.00 176 PRO A O 1
ATOM 1386 N N . VAL A 1 177 ? 17.961 -2.447 -23.343 1.00 59.72 177 VAL A N 1
ATOM 1387 C CA . VAL A 1 177 ? 17.798 -1.253 -24.188 1.00 59.72 177 VAL A CA 1
ATOM 1388 C C . VAL A 1 177 ? 16.332 -0.800 -24.110 1.00 59.72 177 VAL A C 1
ATOM 1390 O O . VAL A 1 177 ? 15.421 -1.568 -24.408 1.00 59.72 177 VAL A O 1
ATOM 1393 N N . LEU A 1 178 ? 16.095 0.439 -23.671 1.00 63.53 178 LEU A N 1
ATOM 1394 C CA . LEU A 1 178 ? 14.751 1.028 -23.564 1.00 63.53 178 LEU A CA 1
ATOM 1395 C C . LEU A 1 178 ? 14.492 1.947 -24.769 1.00 63.53 178 LEU A C 1
ATOM 1397 O O . LEU A 1 178 ? 15.373 2.732 -25.120 1.00 63.53 178 LEU A O 1
ATOM 1401 N N . ASP A 1 179 ? 13.305 1.868 -25.371 1.00 59.31 179 ASP A N 1
ATOM 1402 C CA . ASP A 1 179 ? 12.841 2.734 -26.471 1.00 59.31 179 ASP A CA 1
ATOM 1403 C C . ASP A 1 179 ? 11.313 2.881 -26.403 1.00 59.31 179 ASP A C 1
ATOM 1405 O O . ASP A 1 179 ? 10.629 2.053 -25.806 1.00 59.31 179 ASP A O 1
ATOM 1409 N N . ASP A 1 180 ? 10.770 3.913 -27.043 1.00 53.12 180 ASP A N 1
ATOM 1410 C CA . ASP A 1 180 ? 9.343 4.261 -27.001 1.00 53.12 180 ASP A CA 1
ATOM 1411 C C . ASP A 1 180 ? 8.476 3.444 -27.992 1.00 53.12 180 ASP A C 1
ATOM 1413 O O . ASP A 1 180 ? 7.267 3.665 -28.109 1.00 53.12 180 ASP A O 1
ATOM 1417 N N . SER A 1 181 ? 9.072 2.488 -28.713 1.00 48.75 181 SER A N 1
ATOM 1418 C CA . SER A 1 181 ? 8.409 1.642 -29.714 1.00 48.75 181 SER A CA 1
ATOM 1419 C C . SER A 1 181 ? 7.736 0.419 -29.063 1.00 48.75 181 SER A C 1
ATOM 1421 O O . SER A 1 181 ? 8.408 -0.416 -28.466 1.00 48.75 181 SER A O 1
ATOM 1423 N N . VAL A 1 182 ? 6.405 0.279 -29.172 1.00 50.56 182 VAL A N 1
ATOM 1424 C CA . VAL A 1 182 ? 5.639 -0.809 -28.518 1.00 50.56 182 VAL A CA 1
ATOM 1425 C C . VAL A 1 182 ? 5.276 -1.911 -29.517 1.00 50.56 182 VAL A C 1
ATOM 1427 O O . VAL A 1 182 ? 4.525 -1.667 -30.464 1.00 50.56 182 VAL A O 1
ATOM 1430 N N . HIS A 1 183 ? 5.763 -3.133 -29.283 1.00 53.38 183 HIS A N 1
ATOM 1431 C CA . HIS A 1 183 ? 5.473 -4.301 -30.129 1.00 53.38 183 HIS A CA 1
ATOM 1432 C C . HIS A 1 183 ? 4.809 -5.477 -29.385 1.00 53.38 183 HIS A C 1
ATOM 1434 O O . HIS A 1 183 ? 4.161 -6.287 -30.040 1.00 53.38 183 HIS A O 1
ATOM 1440 N N . ASP A 1 184 ? 4.860 -5.503 -28.047 1.00 59.16 184 ASP A N 1
ATOM 1441 C CA . ASP A 1 184 ? 4.111 -6.421 -27.173 1.00 59.16 184 ASP A CA 1
ATOM 1442 C C . ASP A 1 184 ? 3.813 -5.737 -25.824 1.00 59.16 184 ASP A C 1
ATOM 1444 O O . ASP A 1 184 ? 4.601 -4.906 -25.367 1.00 59.16 184 ASP A O 1
ATOM 1448 N N . VAL A 1 185 ? 2.668 -6.042 -25.197 1.00 59.50 185 VAL A N 1
ATOM 1449 C CA . VAL A 1 185 ? 2.215 -5.372 -23.959 1.00 59.50 185 VAL A CA 1
ATOM 1450 C C . VAL A 1 185 ? 2.109 -6.369 -22.811 1.00 59.50 185 VAL A C 1
ATOM 1452 O O . VAL A 1 185 ? 1.295 -7.290 -22.852 1.00 59.50 185 VAL A O 1
ATOM 1455 N N . GLU A 1 186 ? 2.877 -6.138 -21.748 1.00 68.75 186 GLU A N 1
ATOM 1456 C CA . GLU A 1 186 ? 2.780 -6.881 -20.491 1.00 68.75 186 GLU A CA 1
ATOM 1457 C C . GLU A 1 186 ? 2.496 -5.919 -19.328 1.00 68.75 186 GLU A C 1
ATOM 1459 O O . GLU A 1 186 ? 3.123 -4.866 -19.209 1.00 68.75 186 GLU A O 1
ATOM 1464 N N . GLU A 1 187 ? 1.519 -6.255 -18.476 1.00 76.38 187 GLU A N 1
ATOM 1465 C CA . GLU A 1 187 ? 1.186 -5.430 -17.311 1.00 76.38 187 GLU A CA 1
ATOM 1466 C C . GLU A 1 187 ? 2.295 -5.534 -16.258 1.00 76.38 187 GLU A C 1
ATOM 1468 O O . GLU A 1 187 ? 2.562 -6.606 -15.707 1.00 76.38 187 GLU A O 1
ATOM 1473 N N . LEU A 1 188 ? 2.921 -4.399 -15.945 1.00 79.88 188 LEU A N 1
ATOM 1474 C CA . LEU A 1 188 ? 3.931 -4.312 -14.902 1.00 79.88 188 LEU A CA 1
ATOM 1475 C C . LEU A 1 188 ? 3.290 -3.972 -13.558 1.00 79.88 188 LEU A C 1
ATOM 1477 O O . LEU A 1 188 ? 2.799 -2.861 -13.360 1.00 79.88 188 LEU A O 1
ATOM 1481 N N . ARG A 1 189 ? 3.361 -4.905 -12.604 1.00 81.31 189 ARG A N 1
ATOM 1482 C CA . ARG A 1 189 ? 2.937 -4.667 -11.220 1.00 81.31 189 ARG A CA 1
ATOM 1483 C C . ARG A 1 189 ? 4.122 -4.791 -10.268 1.00 81.31 189 ARG A C 1
ATOM 1485 O O . ARG A 1 189 ? 4.599 -5.895 -10.056 1.00 81.31 189 ARG A O 1
ATOM 1492 N N . VAL A 1 190 ? 4.612 -3.680 -9.713 1.00 84.12 190 VAL A N 1
ATOM 1493 C CA . VAL A 1 190 ? 5.616 -3.712 -8.631 1.00 84.12 190 VAL A CA 1
ATOM 1494 C C . VAL A 1 190 ? 5.018 -4.448 -7.439 1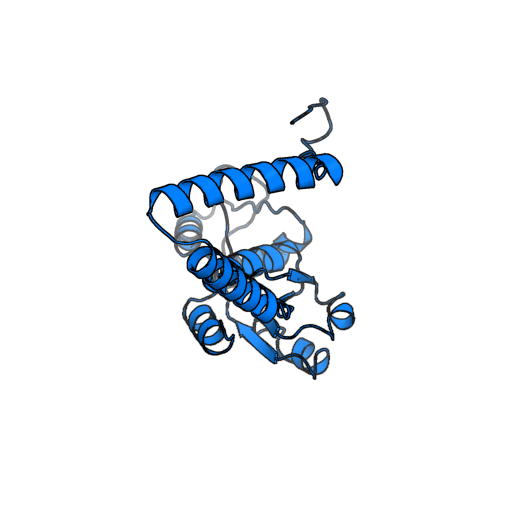.00 84.12 190 VAL A C 1
ATOM 1496 O O . VAL A 1 190 ? 3.913 -4.111 -7.026 1.00 84.12 190 VAL A O 1
ATOM 1499 N N . LEU A 1 191 ? 5.727 -5.441 -6.907 1.00 87.75 191 LEU A N 1
ATOM 1500 C CA . LEU A 1 191 ? 5.246 -6.312 -5.838 1.00 87.75 191 LEU A CA 1
ATOM 1501 C C . LEU A 1 191 ? 5.888 -5.952 -4.503 1.00 87.75 191 LEU A C 1
ATOM 1503 O O . LEU A 1 191 ? 7.090 -5.693 -4.460 1.00 87.75 191 LEU A O 1
ATOM 1507 N N . VAL A 1 192 ? 5.107 -5.969 -3.424 1.00 85.75 192 VAL A N 1
ATOM 1508 C CA . VAL A 1 192 ? 5.640 -5.933 -2.053 1.00 85.75 192 VAL A CA 1
ATOM 1509 C C . VAL A 1 192 ? 6.125 -7.338 -1.693 1.00 85.75 192 VAL A C 1
ATOM 1511 O O . VAL A 1 192 ? 5.427 -8.314 -1.960 1.00 85.75 192 VAL A O 1
ATOM 1514 N N . SER A 1 193 ? 7.323 -7.464 -1.116 1.00 92.31 193 SER A N 1
ATOM 1515 C CA . SER A 1 193 ? 7.864 -8.782 -0.763 1.00 92.31 193 SER A CA 1
ATOM 1516 C C . SER A 1 193 ? 7.015 -9.480 0.296 1.00 92.31 193 SER A C 1
ATOM 1518 O O . SER A 1 193 ? 6.598 -8.841 1.263 1.00 92.31 193 SER A O 1
ATOM 1520 N N . GLN A 1 194 ? 6.843 -10.799 0.161 1.00 89.12 194 GLN A N 1
ATOM 1521 C CA . GLN A 1 194 ? 6.043 -11.599 1.093 1.00 89.12 194 GLN A CA 1
ATOM 1522 C C . GLN A 1 194 ? 6.525 -11.459 2.544 1.00 89.12 194 GLN A C 1
ATOM 1524 O O . GLN A 1 194 ? 5.714 -11.177 3.414 1.00 89.12 194 GLN A O 1
ATOM 1529 N N . ASP A 1 195 ? 7.839 -11.509 2.781 1.00 91.06 195 ASP A N 1
ATOM 1530 C CA . ASP A 1 195 ? 8.421 -11.314 4.117 1.00 91.06 195 ASP A CA 1
ATOM 1531 C C . ASP A 1 195 ? 8.014 -9.972 4.756 1.00 91.06 195 ASP A C 1
ATOM 1533 O O . ASP A 1 195 ? 7.841 -9.877 5.969 1.00 91.06 195 ASP A O 1
ATOM 1537 N N . SER A 1 196 ? 7.840 -8.920 3.945 1.00 92.75 196 SER A N 1
ATOM 1538 C CA . SER A 1 196 ? 7.361 -7.623 4.438 1.00 92.75 196 SER A CA 1
ATOM 1539 C C . SER A 1 196 ? 5.863 -7.635 4.712 1.00 92.75 196 SER A C 1
ATOM 1541 O O . SER A 1 196 ? 5.432 -7.014 5.677 1.00 92.75 196 SER A O 1
ATOM 1543 N N . ILE A 1 197 ? 5.075 -8.319 3.880 1.00 90.81 197 ILE A N 1
ATOM 1544 C CA . ILE A 1 197 ? 3.636 -8.488 4.107 1.00 90.81 197 ILE A CA 1
ATOM 1545 C C . ILE A 1 197 ? 3.401 -9.219 5.429 1.00 90.81 197 ILE A C 1
ATOM 1547 O O . ILE A 1 197 ? 2.628 -8.731 6.248 1.00 90.81 197 ILE A O 1
ATOM 1551 N N . ASP A 1 198 ? 4.101 -10.330 5.653 1.00 87.69 198 ASP A N 1
ATOM 1552 C CA . ASP A 1 198 ? 3.959 -11.145 6.860 1.00 87.69 198 ASP A CA 1
ATOM 1553 C C . ASP A 1 198 ? 4.367 -10.343 8.106 1.00 87.69 198 ASP A C 1
ATOM 1555 O O . ASP A 1 198 ? 3.606 -10.252 9.067 1.00 87.69 198 ASP A O 1
ATOM 1559 N N . ALA A 1 199 ? 5.510 -9.647 8.052 1.00 87.88 199 ALA A N 1
ATOM 1560 C CA . ALA A 1 199 ? 5.966 -8.794 9.150 1.00 87.88 199 ALA A CA 1
ATOM 1561 C C . ALA A 1 199 ? 4.988 -7.648 9.473 1.00 87.88 199 ALA A C 1
ATOM 1563 O O . ALA A 1 199 ? 4.796 -7.310 10.640 1.00 87.88 199 ALA A O 1
ATOM 1564 N N . ILE A 1 200 ? 4.372 -7.039 8.453 1.00 91.38 200 ILE A N 1
ATOM 1565 C CA . ILE A 1 200 ? 3.362 -5.990 8.641 1.00 91.38 200 ILE A CA 1
ATOM 1566 C C . ILE A 1 200 ? 2.070 -6.579 9.217 1.00 91.38 200 ILE A C 1
ATOM 1568 O O . ILE A 1 200 ? 1.485 -5.984 10.119 1.00 91.38 200 ILE A O 1
ATOM 1572 N N . ALA A 1 201 ? 1.627 -7.740 8.735 1.00 86.88 201 ALA A N 1
ATOM 1573 C CA . ALA A 1 201 ? 0.419 -8.399 9.224 1.00 86.88 201 ALA A CA 1
ATOM 1574 C C . ALA A 1 201 ? 0.527 -8.785 10.705 1.00 86.88 201 ALA A C 1
ATOM 1576 O O . ALA A 1 201 ? -0.429 -8.593 11.453 1.00 86.88 201 ALA A O 1
ATOM 1577 N N . ASP A 1 202 ? 1.701 -9.237 11.147 1.00 84.38 202 ASP A N 1
ATOM 1578 C CA . ASP A 1 202 ? 1.958 -9.554 12.555 1.00 84.38 202 ASP A CA 1
ATOM 1579 C C . ASP A 1 202 ? 1.930 -8.308 13.460 1.00 84.38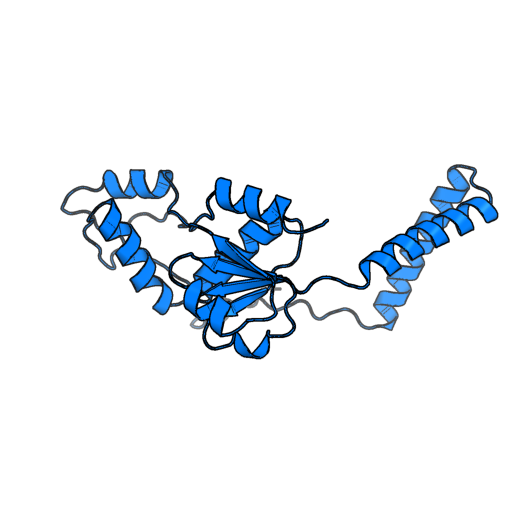 202 ASP A C 1
ATOM 1581 O O . ASP A 1 202 ? 1.551 -8.385 14.631 1.00 84.38 202 ASP A O 1
ATOM 1585 N N . ALA A 1 203 ? 2.333 -7.151 12.929 1.00 83.12 203 ALA A N 1
ATOM 1586 C CA . ALA A 1 203 ? 2.434 -5.900 13.679 1.00 83.12 203 ALA A CA 1
ATOM 1587 C C . ALA A 1 203 ? 1.148 -5.063 13.678 1.00 83.12 203 ALA A C 1
ATOM 1589 O O . ALA A 1 203 ? 0.973 -4.215 14.554 1.00 83.12 203 ALA A O 1
ATOM 1590 N N . VAL A 1 204 ? 0.248 -5.278 12.714 1.00 84.00 204 VAL A N 1
ATOM 1591 C CA . VAL A 1 204 ? -1.017 -4.546 12.587 1.00 84.00 204 VAL A CA 1
ATOM 1592 C C . VAL A 1 204 ? -2.158 -5.400 13.150 1.00 84.00 204 VAL A C 1
ATOM 1594 O O . VAL A 1 204 ? -2.651 -6.291 12.464 1.00 84.00 204 VAL A O 1
ATOM 1597 N N . PRO A 1 205 ? -2.636 -5.119 14.380 1.00 68.12 205 PRO A N 1
ATOM 1598 C CA . PRO A 1 205 ? -3.777 -5.822 14.951 1.00 68.12 205 PRO A CA 1
ATOM 1599 C C . PRO A 1 205 ? -5.011 -5.842 14.041 1.00 68.12 205 PRO A C 1
ATOM 1601 O O . PRO A 1 205 ? -5.326 -4.841 13.381 1.00 68.12 205 PRO A O 1
ATOM 1604 N N . ALA A 1 206 ? -5.697 -6.990 14.069 1.00 62.59 206 ALA A N 1
ATOM 1605 C CA . ALA A 1 206 ? -6.978 -7.228 13.410 1.00 62.59 206 ALA A CA 1
ATOM 1606 C C . ALA A 1 206 ? -8.029 -6.185 13.809 1.00 62.59 206 ALA A C 1
ATOM 1608 O O . ALA A 1 206 ? -8.093 -5.819 15.003 1.00 62.59 206 ALA A O 1
#

Foldseek 3Di:
DWDDDPPDDIDDDDDDDDDPVVVVVVVVVVVVVVVVVCVVVVDDPVRVVVVVVVVVVVVVVCVCQAAAEEEEADQQLLVLAQVQLCVLLVHHYHYDYPVCVLVVLVGQEYEYAPVCQVVNCVSNVPHHYAHWHKDKDVVVLVVQLPDDLPDADADDDPDPVVVVVVVVRSCVRRNGHHDNDDDDDDDIRIDTDPVRSVVVNVVDDD

Sequence (206 aa):
LLSSRVGSGYTVEERSPLAKSERMERGARVVNETLQQLVGLGLSDAEIESLFQEQATLLDHAGLERKLITVGPHDELNRMCADQLGTALQKTILPVPLSQMERHKDADFAFVPYPYLTDVLETLSRTDTMGFATHLPSKVLETVARLRDHETVGLVTRYRDTIPPLSEDLRTRLRPVLDDSVHDVEELRVLVSQDSIDAIADAVPA

pLDDT: mean 81.03, std 16.63, range [31.14, 98.25]

Secondary structure (DSSP, 8-state):
----BTTBPPP----PPPPHHHHHHHHHHHHHHHHHHHHHTT--HHHHHHHHHHHHHHHHHTTS---EEEEES-HHHHHHHHHHHHHHHTS-EEEEEGGGGGGGTT-SEEEEEGGGHHHHHHHTTTSEEEEE-EE--HHHHHHHHT--TT--B----SSGGGHHHHHHHHHHHH-PPB-S--SS------EE-HHHHHHHHHHS--